Protein AF-A0A6C0HH82-F1 (afdb_monomer_lite)

Structure (mmCIF, N/CA/C/O backbone):
data_AF-A0A6C0HH82-F1
#
_entry.id   AF-A0A6C0HH82-F1
#
loop_
_atom_site.group_PDB
_atom_site.id
_atom_site.type_symbol
_atom_site.label_atom_id
_atom_site.label_alt_id
_atom_site.label_comp_id
_atom_site.label_asym_id
_atom_site.label_entity_id
_atom_site.label_seq_id
_atom_site.pdbx_PDB_ins_code
_atom_site.Cartn_x
_atom_site.Cartn_y
_atom_site.Cartn_z
_atom_site.occupancy
_atom_site.B_iso_or_equiv
_atom_site.auth_seq_id
_atom_site.auth_comp_id
_atom_site.auth_asym_id
_atom_site.auth_atom_id
_atom_site.pdbx_PDB_model_num
ATOM 1 N N . MET A 1 1 ? -16.512 2.436 20.771 1.00 62.28 1 MET A N 1
ATOM 2 C CA . MET A 1 1 ? -15.229 2.620 2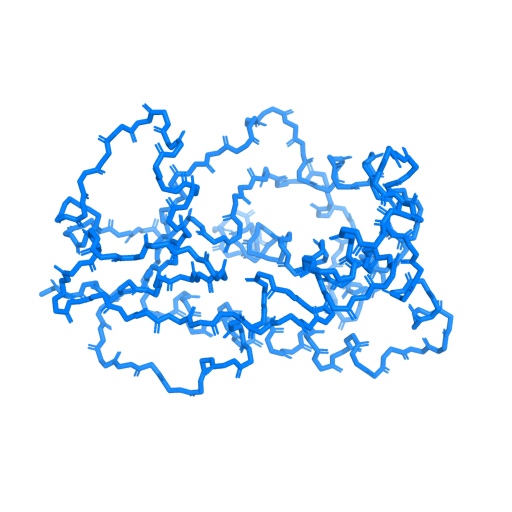0.080 1.00 62.28 1 MET A CA 1
ATOM 3 C C . MET A 1 1 ? -14.887 1.343 19.349 1.00 62.28 1 MET A C 1
ATOM 5 O O . MET A 1 1 ? -14.525 0.357 19.980 1.00 62.28 1 MET A O 1
ATOM 9 N N . GLN A 1 2 ? -15.167 1.308 18.049 1.00 85.31 2 GLN A N 1
ATOM 10 C CA . GLN A 1 2 ? -15.085 0.091 17.241 1.00 85.31 2 GLN A CA 1
ATOM 11 C C . GLN A 1 2 ? -14.051 0.317 16.140 1.00 85.31 2 GLN A C 1
ATOM 13 O O . GLN A 1 2 ? -14.249 1.163 15.266 1.00 85.31 2 GLN A O 1
ATOM 18 N N . THR A 1 3 ? -12.938 -0.412 16.215 1.00 92.94 3 THR A N 1
ATOM 19 C CA . THR A 1 3 ? -11.999 -0.565 15.100 1.00 92.94 3 THR A CA 1
ATOM 20 C C . THR A 1 3 ? -12.514 -1.677 14.207 1.00 92.94 3 THR A C 1
ATOM 22 O O . THR A 1 3 ? -12.775 -2.770 14.707 1.00 92.94 3 THR A O 1
ATOM 25 N N . VAL A 1 4 ? -12.636 -1.426 12.906 1.00 95.31 4 VAL A N 1
ATOM 26 C CA . VAL A 1 4 ? -12.871 -2.476 11.908 1.00 95.31 4 VAL A CA 1
ATOM 27 C C . VAL A 1 4 ? -11.537 -2.883 11.295 1.00 95.31 4 VAL A C 1
ATOM 29 O O . VAL A 1 4 ? -10.775 -2.039 10.831 1.00 95.31 4 VAL A O 1
ATOM 32 N N . LEU A 1 5 ? -11.241 -4.178 11.283 1.00 94.81 5 LEU A N 1
ATOM 33 C CA . LEU A 1 5 ? -10.026 -4.719 10.684 1.00 94.81 5 LEU A CA 1
ATOM 34 C C . LEU A 1 5 ? -10.350 -5.397 9.357 1.00 94.81 5 LEU A C 1
ATOM 36 O O . LEU A 1 5 ? -11.125 -6.349 9.317 1.00 94.81 5 LEU A O 1
ATOM 40 N N . PHE A 1 6 ? -9.712 -4.946 8.285 1.00 94.69 6 PHE A N 1
ATOM 41 C CA . PHE A 1 6 ? -9.689 -5.646 7.010 1.00 94.69 6 PHE A CA 1
ATOM 42 C C . PHE A 1 6 ? -8.588 -6.708 7.050 1.00 94.69 6 PHE A C 1
ATOM 44 O O . PHE A 1 6 ? -7.398 -6.390 7.115 1.00 94.69 6 PHE A O 1
ATOM 51 N N . LEU A 1 7 ? -8.997 -7.975 7.040 1.00 94.44 7 LEU A N 1
ATOM 52 C CA . LEU A 1 7 ? -8.098 -9.123 6.987 1.00 94.44 7 LEU A CA 1
ATOM 53 C C . LEU A 1 7 ? -7.878 -9.503 5.524 1.00 94.44 7 LEU A C 1
ATOM 55 O O . LEU A 1 7 ? -8.733 -10.150 4.917 1.00 94.44 7 LEU A O 1
ATOM 59 N N . LEU A 1 8 ? -6.751 -9.080 4.961 1.00 93.31 8 LEU A N 1
ATOM 60 C CA . LEU A 1 8 ? -6.381 -9.380 3.582 1.00 93.31 8 LEU A CA 1
ATOM 61 C C . LEU A 1 8 ? -5.801 -10.789 3.509 1.00 93.31 8 LEU A C 1
ATOM 63 O O . LEU A 1 8 ? -4.896 -11.101 4.275 1.00 93.31 8 LEU A O 1
ATOM 67 N N . TYR A 1 9 ? -6.288 -11.634 2.606 1.00 92.31 9 TYR A N 1
ATOM 68 C CA . TYR A 1 9 ? -5.776 -13.000 2.473 1.00 92.31 9 TYR A CA 1
ATOM 69 C C . TYR A 1 9 ? -5.809 -13.487 1.026 1.00 92.31 9 TYR A C 1
ATOM 71 O O . TYR A 1 9 ? -6.696 -13.116 0.253 1.00 92.31 9 TYR A O 1
ATOM 79 N N . ASN A 1 10 ? -4.861 -14.355 0.679 1.00 88.94 10 ASN A N 1
ATOM 80 C CA . ASN A 1 10 ? -4.846 -15.092 -0.582 1.00 88.94 10 ASN A CA 1
ATOM 81 C C . ASN A 1 10 ? -4.544 -16.567 -0.294 1.00 88.94 10 ASN A C 1
ATOM 83 O O . ASN A 1 10 ? -3.419 -16.906 0.057 1.00 88.94 10 ASN A O 1
ATOM 87 N N . ASP A 1 11 ? -5.570 -17.414 -0.403 1.00 85.75 11 ASP A N 1
ATOM 88 C CA . ASP A 1 11 ? -5.504 -18.863 -0.161 1.00 85.75 11 ASP A CA 1
ATOM 89 C C . ASP A 1 11 ? -4.837 -19.272 1.178 1.00 85.75 11 ASP A C 1
ATOM 91 O O . ASP A 1 11 ? -4.210 -20.321 1.303 1.00 85.75 11 ASP A O 1
ATOM 95 N N . GLU A 1 12 ? -5.018 -18.446 2.215 1.00 88.88 12 GLU A N 1
ATOM 96 C CA . GLU A 1 12 ? -4.615 -18.718 3.600 1.00 88.88 12 GLU A CA 1
ATOM 97 C C . GLU A 1 12 ? -5.807 -19.204 4.442 1.00 88.88 12 GLU A C 1
ATOM 99 O O . GLU A 1 12 ? -6.940 -18.749 4.259 1.00 88.88 12 GLU A O 1
ATOM 104 N N . ASP A 1 13 ? -5.556 -20.082 5.423 1.00 90.12 13 ASP A N 1
ATOM 105 C CA . ASP A 1 13 ? -6.560 -20.412 6.440 1.00 90.12 13 ASP A CA 1
ATOM 106 C C . ASP A 1 13 ? -6.748 -19.237 7.414 1.00 90.12 13 ASP A C 1
ATOM 108 O O . ASP A 1 13 ? -5.869 -18.896 8.213 1.00 90.12 13 ASP A O 1
ATOM 112 N N . ILE A 1 14 ? -7.936 -18.635 7.358 1.00 94.44 14 ILE A N 1
ATOM 113 C CA . ILE A 1 14 ? -8.342 -17.505 8.197 1.00 94.44 14 ILE A CA 1
ATOM 114 C C . ILE A 1 14 ? -9.257 -17.912 9.360 1.00 94.44 14 ILE A C 1
ATOM 116 O O . ILE A 1 14 ? -9.801 -17.047 10.047 1.00 94.44 14 ILE A O 1
ATOM 120 N N . SER A 1 15 ? -9.446 -19.212 9.609 1.00 91.75 15 SER A N 1
ATOM 121 C CA . SER A 1 15 ? -10.386 -19.735 10.611 1.00 91.75 15 SER A CA 1
ATOM 122 C C . SER A 1 15 ? -10.146 -19.210 12.033 1.00 91.75 15 SER A C 1
ATOM 124 O O . SER A 1 15 ? -11.097 -19.103 12.811 1.00 91.75 15 SER A O 1
ATOM 126 N N . GLN A 1 16 ? -8.906 -18.831 12.348 1.00 89.19 16 GLN A N 1
ATOM 127 C CA . GLN A 1 16 ? -8.494 -18.251 13.630 1.00 89.19 16 GLN A CA 1
ATOM 128 C C . GLN A 1 16 ? -8.865 -16.765 13.810 1.00 89.19 16 GLN A C 1
ATOM 130 O O . GLN A 1 16 ? -8.808 -16.259 14.926 1.00 89.19 16 GLN A O 1
ATOM 135 N N . PHE A 1 17 ? -9.272 -16.057 12.750 1.00 92.19 17 PHE A N 1
ATOM 136 C CA . PHE A 1 17 ? -9.580 -14.618 12.780 1.00 92.19 17 PHE A CA 1
ATOM 137 C C . PHE A 1 17 ? -11.085 -14.318 12.897 1.00 92.19 17 PHE A C 1
ATOM 139 O O . PHE A 1 17 ? -11.571 -13.288 12.427 1.00 92.19 17 PHE A O 1
ATOM 146 N N . LYS A 1 18 ? -11.857 -15.221 13.511 1.00 91.12 18 LYS A N 1
ATOM 147 C CA . LYS A 1 18 ? -13.307 -15.055 13.693 1.00 91.12 18 LYS A CA 1
ATOM 148 C C . LYS A 1 18 ? -13.602 -14.010 14.768 1.00 91.12 18 LYS A C 1
ATOM 150 O O . LYS A 1 18 ? -13.555 -14.312 15.955 1.00 91.12 18 LYS A O 1
ATOM 155 N N . HIS A 1 19 ? -13.950 -12.798 14.346 1.00 93.50 19 HIS A N 1
ATOM 156 C CA . HIS A 1 19 ? -14.362 -11.717 15.238 1.00 93.50 19 HIS A CA 1
ATOM 157 C C . HIS A 1 19 ? -15.360 -10.781 14.519 1.00 93.50 19 HIS A C 1
ATOM 159 O O . HIS A 1 19 ? -15.163 -10.511 13.335 1.00 93.50 19 HIS A O 1
ATOM 165 N N . PRO A 1 20 ? -16.408 -10.244 15.183 1.00 92.50 20 PRO A N 1
ATOM 166 C CA . PRO A 1 20 ? -17.433 -9.400 14.540 1.00 92.50 20 PRO A CA 1
ATOM 167 C C . PRO A 1 20 ? -16.891 -8.125 13.875 1.00 92.50 20 PRO A C 1
ATOM 169 O O . PRO A 1 20 ? -17.486 -7.604 12.940 1.00 92.50 20 PRO A O 1
ATOM 172 N N . ASN A 1 21 ? -15.749 -7.632 14.351 1.00 94.44 21 ASN A N 1
ATOM 173 C CA . ASN A 1 21 ? -15.074 -6.451 13.802 1.00 94.44 21 ASN A CA 1
ATOM 174 C C . ASN A 1 21 ? -14.015 -6.777 12.739 1.00 94.44 21 ASN A C 1
ATOM 176 O O . ASN A 1 21 ? -13.286 -5.880 12.318 1.00 94.44 21 ASN A O 1
ATOM 180 N N . VAL A 1 22 ? -13.879 -8.042 12.343 1.00 94.88 22 VAL A N 1
ATOM 181 C CA . VAL A 1 22 ? -12.950 -8.461 11.293 1.00 94.88 22 VAL A CA 1
ATOM 182 C C . VAL A 1 22 ? -13.735 -8.713 10.019 1.00 94.88 22 VAL A C 1
ATOM 184 O O . VAL A 1 22 ? -14.666 -9.516 9.993 1.00 94.88 22 VAL A O 1
ATOM 187 N N . ILE A 1 23 ? -13.328 -8.037 8.952 1.00 94.19 23 ILE A N 1
ATOM 188 C CA . ILE A 1 23 ? -13.889 -8.191 7.617 1.00 94.19 23 ILE A CA 1
ATOM 189 C C . ILE A 1 23 ? -12.846 -8.894 6.752 1.00 94.19 23 ILE A C 1
ATOM 191 O O . ILE A 1 23 ? -11.811 -8.298 6.441 1.00 94.19 23 ILE A O 1
ATOM 195 N N . PRO A 1 24 ? -13.083 -10.157 6.364 1.00 94.12 24 PRO A N 1
ATOM 196 C CA . PRO A 1 24 ? -12.191 -10.856 5.457 1.00 94.12 24 PRO A CA 1
ATOM 197 C C . PRO A 1 24 ? -12.298 -10.264 4.048 1.00 94.12 24 PRO A C 1
ATOM 199 O O . PRO A 1 24 ? -13.392 -10.126 3.501 1.00 94.12 24 PRO A O 1
ATOM 202 N N . VAL A 1 25 ? -11.153 -9.958 3.443 1.00 92.38 25 VAL A N 1
ATOM 203 C CA . VAL A 1 25 ? -11.039 -9.465 2.066 1.00 92.38 25 VAL A CA 1
ATOM 204 C C . VAL A 1 25 ? -10.157 -10.437 1.291 1.00 92.38 25 VAL A C 1
ATOM 206 O O . VAL A 1 25 ? -8.938 -10.458 1.469 1.00 92.38 25 VAL A O 1
ATOM 209 N N . LYS A 1 26 ? -10.778 -11.269 0.445 1.00 91.00 26 LYS A N 1
ATOM 210 C CA . LYS A 1 26 ? -10.031 -12.186 -0.422 1.00 91.00 26 LYS A CA 1
ATOM 211 C C . LYS A 1 26 ? -9.365 -11.376 -1.525 1.00 91.00 26 LYS A C 1
ATOM 213 O O . LYS A 1 26 ? -10.060 -10.716 -2.290 1.00 91.00 26 LYS A O 1
ATOM 218 N N . LEU A 1 27 ? -8.044 -11.424 -1.605 1.00 88.81 27 LEU A N 1
ATOM 219 C CA . LEU A 1 27 ? -7.289 -10.729 -2.636 1.00 88.81 27 LEU A CA 1
ATOM 220 C C . LEU A 1 27 ? -7.296 -11.541 -3.928 1.00 88.81 27 LEU A C 1
ATOM 222 O O . LEU A 1 27 ? -7.055 -12.748 -3.920 1.00 88.81 27 LEU A O 1
ATOM 226 N N . ASN A 1 28 ? -7.548 -10.862 -5.043 1.00 82.44 28 ASN A N 1
ATOM 227 C CA . ASN A 1 28 ? -7.396 -11.454 -6.363 1.00 82.44 28 ASN A CA 1
ATOM 228 C C . ASN A 1 28 ? -5.934 -11.375 -6.809 1.00 82.44 28 ASN A C 1
ATOM 230 O O . ASN A 1 28 ? -5.211 -10.431 -6.486 1.00 82.44 28 ASN A O 1
ATOM 234 N N . GLN A 1 29 ? -5.515 -12.344 -7.618 1.00 81.12 29 GLN A N 1
ATOM 235 C CA . GLN A 1 29 ? -4.223 -12.295 -8.291 1.00 81.12 29 GLN A CA 1
ATOM 236 C C . GLN A 1 29 ? -4.297 -11.316 -9.467 1.00 81.12 29 GLN A C 1
ATOM 238 O O . GLN A 1 29 ? -4.737 -11.659 -10.562 1.00 81.12 29 GLN A O 1
ATOM 243 N N . THR A 1 30 ? -3.928 -10.065 -9.206 1.00 84.38 30 THR A N 1
ATOM 244 C CA . THR A 1 30 ? -3.888 -8.973 -10.187 1.00 84.38 30 THR A CA 1
ATOM 245 C C . THR A 1 30 ? -2.499 -8.348 -10.219 1.00 84.38 30 THR A C 1
ATOM 247 O O . THR A 1 30 ? -1.659 -8.618 -9.357 1.00 84.38 30 THR A O 1
ATOM 250 N N . LYS A 1 31 ? -2.262 -7.432 -11.169 1.00 82.56 31 LYS A N 1
ATOM 251 C CA . LYS A 1 31 ? -1.009 -6.668 -11.222 1.00 82.56 31 LYS A CA 1
ATOM 252 C C . LYS A 1 31 ? -0.753 -5.829 -9.964 1.00 82.56 31 LYS A C 1
ATOM 254 O O . LYS A 1 31 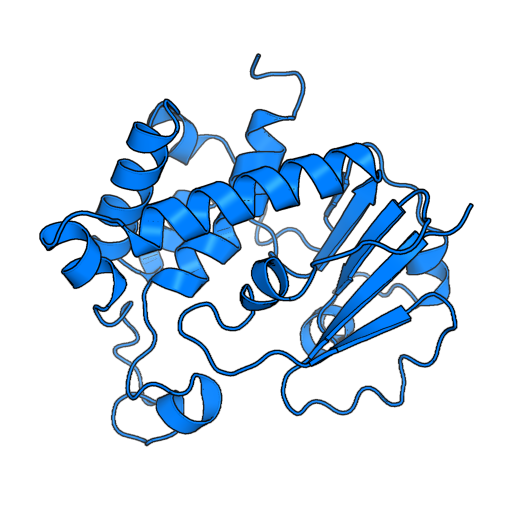? 0.373 -5.406 -9.774 1.00 82.56 31 LYS A O 1
ATOM 259 N N . TYR A 1 32 ? -1.749 -5.599 -9.103 1.00 83.25 32 TYR A N 1
ATOM 260 C CA . TYR A 1 32 ? -1.585 -4.891 -7.826 1.00 83.25 32 TYR A CA 1
ATOM 261 C C . TYR A 1 32 ? -1.511 -5.824 -6.606 1.00 83.25 32 TYR A C 1
ATOM 263 O O . TYR A 1 32 ? -1.160 -5.356 -5.526 1.00 83.25 32 TYR A O 1
ATOM 271 N N . PHE A 1 33 ? -1.804 -7.120 -6.764 1.00 83.00 33 PHE A N 1
ATOM 272 C CA . PHE A 1 33 ? -1.726 -8.171 -5.739 1.00 83.00 33 PHE A CA 1
ATOM 273 C C . PHE A 1 33 ? -2.191 -7.736 -4.333 1.00 83.00 33 PHE A C 1
ATOM 275 O O . PHE A 1 33 ? -3.346 -7.364 -4.165 1.00 83.00 33 PHE A O 1
ATOM 282 N N . GLU A 1 34 ? -1.320 -7.741 -3.316 1.00 74.81 34 GLU A N 1
ATOM 283 C CA . GLU A 1 34 ? -1.631 -7.351 -1.928 1.00 74.81 34 GLU A CA 1
ATOM 284 C C . GLU A 1 34 ? -2.183 -5.929 -1.777 1.00 74.81 34 GLU A C 1
ATOM 286 O O . GLU A 1 34 ? -2.756 -5.607 -0.742 1.00 74.81 34 GLU A O 1
ATOM 291 N N . SER A 1 35 ? -2.060 -5.097 -2.810 1.00 82.44 35 SER A N 1
ATOM 292 C CA . SER A 1 35 ? -2.630 -3.753 -2.893 1.00 82.44 35 SER A CA 1
ATOM 293 C C . SER A 1 35 ? -3.958 -3.692 -3.664 1.00 82.44 35 SER A C 1
ATOM 295 O O . SER A 1 35 ? -4.581 -2.637 -3.739 1.00 82.44 35 SER A O 1
ATOM 297 N N . GLU A 1 36 ? -4.450 -4.802 -4.216 1.00 84.94 36 GLU A N 1
ATOM 298 C CA . GLU A 1 36 ? -5.740 -4.861 -4.922 1.00 84.94 36 GLU A CA 1
ATOM 299 C C . GLU A 1 36 ? -6.906 -4.452 -4.012 1.00 84.94 36 GLU A C 1
ATOM 301 O O . GLU A 1 36 ? -7.903 -3.901 -4.480 1.00 84.94 36 GLU A O 1
ATOM 306 N N . PHE A 1 37 ? -6.762 -4.617 -2.694 1.00 85.81 37 PHE A N 1
ATOM 307 C CA . PHE A 1 37 ? -7.779 -4.196 -1.733 1.00 85.81 37 PHE A CA 1
ATOM 308 C C . PHE A 1 37 ? -8.177 -2.718 -1.889 1.00 85.81 37 PHE A C 1
ATOM 310 O O . PHE A 1 37 ? -9.330 -2.372 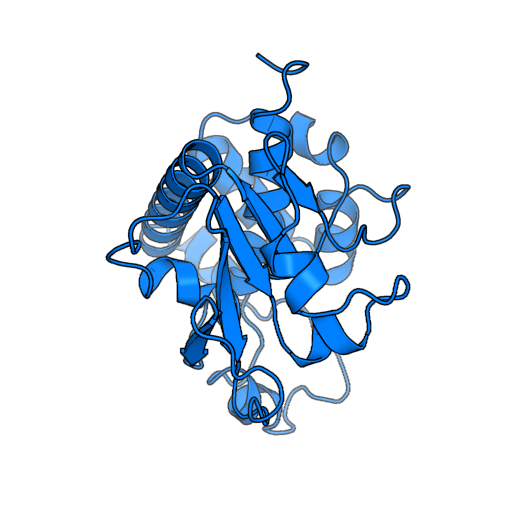-1.643 1.00 85.81 37 PHE A O 1
ATOM 317 N N . PHE A 1 38 ? -7.272 -1.845 -2.351 1.00 85.12 38 PHE A N 1
ATOM 318 C CA . PHE A 1 38 ? -7.573 -0.430 -2.597 1.00 85.12 38 PHE A CA 1
ATOM 319 C C . PHE A 1 38 ? -8.701 -0.224 -3.613 1.00 85.12 38 PHE A C 1
ATOM 321 O O . PHE A 1 38 ? -9.422 0.775 -3.543 1.00 85.12 38 PHE A O 1
ATOM 328 N N . ARG A 1 39 ? -8.855 -1.162 -4.552 1.00 81.81 39 ARG A N 1
ATOM 329 C CA . ARG A 1 39 ? -9.932 -1.184 -5.550 1.00 81.81 39 ARG A CA 1
ATOM 330 C C . ARG A 1 39 ? -11.190 -1.835 -4.998 1.00 81.81 39 ARG A C 1
ATOM 332 O O . ARG A 1 39 ? -12.283 -1.373 -5.287 1.00 81.81 39 ARG A O 1
ATOM 339 N N . MET A 1 40 ? -11.020 -2.869 -4.178 1.00 81.38 40 MET A N 1
ATOM 340 C CA . MET A 1 40 ? -12.122 -3.667 -3.634 1.00 81.38 40 MET A CA 1
ATOM 341 C C . MET A 1 40 ? -12.888 -2.961 -2.509 1.00 81.38 40 MET A C 1
ATOM 343 O O . MET A 1 40 ? -14.056 -3.262 -2.273 1.00 81.38 40 MET A O 1
ATOM 347 N N . ILE A 1 41 ? -12.253 -2.026 -1.797 1.00 81.62 41 ILE A N 1
ATOM 348 C CA . ILE A 1 41 ? -12.921 -1.245 -0.753 1.00 81.62 41 ILE A CA 1
ATOM 349 C C . ILE A 1 41 ? -13.700 -0.092 -1.402 1.00 81.62 41 ILE A C 1
ATOM 351 O O . ILE A 1 41 ? -13.207 1.030 -1.586 1.00 81.62 41 ILE A O 1
ATOM 355 N N . GLU A 1 42 ? -14.947 -0.384 -1.761 1.00 76.00 42 GLU A N 1
ATOM 356 C CA . GLU A 1 42 ? -15.895 0.591 -2.309 1.00 76.00 42 GLU A CA 1
ATOM 357 C C . GLU A 1 42 ? -16.626 1.367 -1.208 1.00 76.00 42 GLU A C 1
ATOM 359 O O . GLU A 1 42 ? -16.761 2.587 -1.298 1.00 76.00 42 GLU A O 1
ATOM 364 N N . SER A 1 43 ? -17.027 0.681 -0.133 1.00 82.75 43 SER A N 1
ATOM 365 C CA . SER A 1 43 ? -17.739 1.271 1.003 1.00 82.75 43 SER A CA 1
ATOM 366 C C . SER A 1 43 ? -17.147 0.814 2.332 1.00 82.75 43 SER A C 1
ATOM 368 O O . SER A 1 43 ? -17.010 -0.385 2.579 1.00 82.75 43 SER A O 1
ATOM 370 N N . LEU A 1 44 ? -16.842 1.769 3.210 1.00 86.75 44 LEU A N 1
ATOM 371 C CA . LEU A 1 44 ? -16.381 1.486 4.566 1.00 86.75 44 LEU A CA 1
ATOM 372 C C . LEU A 1 44 ? -17.583 1.347 5.515 1.00 86.75 44 LEU A C 1
ATOM 374 O O . LEU A 1 44 ? -18.422 2.254 5.552 1.00 86.75 44 LEU A O 1
ATOM 378 N N . PRO A 1 45 ? -17.677 0.264 6.306 1.00 90.25 45 PRO A N 1
ATOM 379 C CA . PRO A 1 45 ? -18.681 0.173 7.363 1.00 90.25 45 PRO A CA 1
ATOM 380 C C . PRO A 1 45 ? -18.417 1.248 8.425 1.00 90.25 45 PRO A C 1
ATOM 382 O O . PRO A 1 45 ? -17.263 1.604 8.634 1.00 90.25 45 PRO A O 1
ATOM 385 N N . PRO A 1 46 ? -19.431 1.758 9.142 1.00 88.69 46 PRO A N 1
ATOM 386 C CA . PRO A 1 46 ? -19.210 2.760 10.177 1.00 88.69 46 PRO A CA 1
ATOM 387 C C . PRO A 1 46 ? -18.265 2.254 11.279 1.00 88.69 46 PRO A C 1
ATOM 389 O O . PRO A 1 46 ? -18.611 1.357 12.040 1.00 88.69 46 PRO A O 1
ATOM 392 N N . ALA A 1 47 ? -17.082 2.858 11.374 1.00 93.12 47 ALA A N 1
ATOM 393 C CA . ALA A 1 47 ? -16.103 2.609 12.428 1.00 93.12 47 ALA A CA 1
ATOM 394 C C . ALA A 1 47 ? -15.363 3.905 12.784 1.00 93.12 47 ALA A C 1
ATOM 396 O O . ALA A 1 47 ? -15.323 4.846 11.985 1.00 93.12 47 ALA A O 1
ATOM 397 N N . GLU A 1 48 ? -14.776 3.957 13.977 1.00 93.88 48 GLU A N 1
ATOM 398 C CA . GLU A 1 48 ? -13.912 5.075 14.390 1.00 93.88 48 GLU A CA 1
ATOM 399 C C . GLU A 1 48 ? -12.503 4.923 13.812 1.00 93.88 48 GLU A C 1
ATOM 401 O O . GLU A 1 48 ? -11.880 5.899 13.392 1.00 93.88 48 GLU A O 1
ATOM 406 N N . ASN A 1 49 ? -12.034 3.677 13.749 1.00 96.19 49 ASN A N 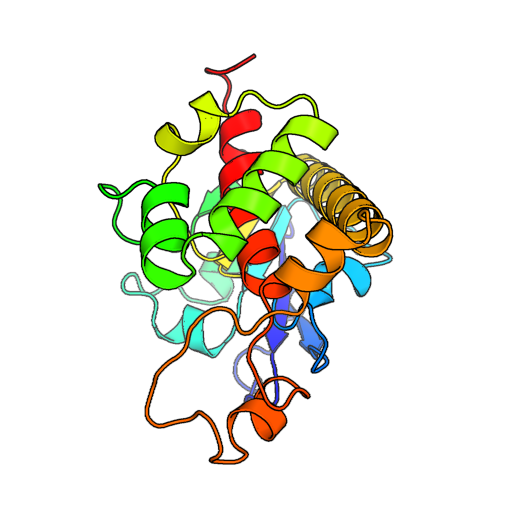1
ATOM 407 C CA . ASN A 1 49 ? -10.718 3.315 13.252 1.00 96.19 49 ASN A CA 1
ATOM 408 C C . ASN A 1 49 ? -10.841 2.172 12.247 1.00 96.19 49 ASN A C 1
ATOM 410 O O . ASN A 1 49 ? -11.732 1.324 12.356 1.00 96.19 49 ASN A O 1
ATOM 414 N N . TYR A 1 50 ? -9.895 2.114 11.319 1.00 95.56 50 TYR A N 1
ATOM 415 C CA . TYR A 1 50 ? -9.745 0.991 10.405 1.00 95.56 50 TYR A CA 1
ATOM 416 C C . TYR A 1 50 ? -8.320 0.474 10.452 1.00 95.56 50 TYR A C 1
ATOM 418 O O . TYR A 1 50 ? -7.372 1.256 10.530 1.00 95.56 50 TYR A O 1
ATOM 426 N N . GLY A 1 51 ? -8.166 -0.840 10.378 1.00 93.75 51 GLY A N 1
ATOM 427 C CA . GLY A 1 51 ? -6.863 -1.473 10.255 1.00 93.75 51 GLY A CA 1
ATOM 428 C C . GLY A 1 51 ? -6.800 -2.446 9.100 1.00 93.75 51 GLY A C 1
ATOM 429 O O . GLY A 1 51 ? -7.822 -2.912 8.601 1.00 93.75 51 GLY A O 1
ATOM 430 N N . ILE A 1 52 ? -5.576 -2.741 8.690 1.00 93.81 52 ILE A N 1
ATOM 431 C CA . ILE A 1 52 ? -5.261 -3.707 7.649 1.00 93.81 52 ILE A CA 1
ATOM 432 C C . ILE A 1 52 ? -4.248 -4.672 8.226 1.00 93.81 52 ILE A C 1
ATOM 434 O O . ILE A 1 52 ? -3.203 -4.245 8.722 1.00 93.81 52 ILE A O 1
ATOM 438 N N . ILE A 1 53 ? -4.570 -5.959 8.154 1.00 92.81 53 ILE A N 1
ATOM 439 C CA . ILE A 1 53 ? -3.666 -7.040 8.530 1.00 92.81 53 ILE A CA 1
ATOM 440 C C . ILE A 1 53 ? -3.691 -8.142 7.474 1.00 92.81 53 ILE A C 1
ATOM 442 O O . ILE A 1 53 ? -4.725 -8.409 6.867 1.00 92.81 53 ILE A O 1
ATOM 446 N N . THR A 1 54 ? -2.557 -8.810 7.282 1.00 91.88 54 THR A N 1
ATOM 447 C CA . THR A 1 54 ? -2.461 -10.074 6.531 1.00 91.88 54 THR A CA 1
ATOM 448 C C . THR A 1 54 ? -2.144 -11.210 7.507 1.00 91.88 54 THR A C 1
ATOM 450 O O . THR A 1 54 ? -1.227 -11.030 8.317 1.00 91.88 54 THR A O 1
ATOM 453 N N . PRO A 1 55 ? -2.850 -12.362 7.470 1.00 90.44 55 PRO A N 1
ATOM 454 C CA . PRO A 1 55 ? -2.695 -13.453 8.433 1.00 90.44 55 PRO A CA 1
ATOM 455 C C . PRO A 1 55 ? -1.240 -13.868 8.664 1.00 90.44 55 PRO A C 1
ATOM 457 O O . PRO A 1 55 ? -0.751 -13.860 9.798 1.00 90.44 55 PRO A O 1
ATOM 460 N N . SER A 1 56 ? -0.517 -14.188 7.590 1.00 88.38 56 SER A N 1
ATOM 461 C CA . SER A 1 56 ? 0.877 -14.625 7.671 1.00 88.38 56 SER A CA 1
ATOM 462 C C . SER A 1 56 ? 1.827 -13.569 8.240 1.00 88.38 56 SER A C 1
ATOM 464 O O . SER A 1 56 ? 2.769 -13.936 8.944 1.00 88.38 56 SER A O 1
ATOM 466 N N . LEU A 1 57 ? 1.602 -12.277 7.979 1.00 86.38 57 LEU A N 1
ATOM 467 C CA . LEU A 1 57 ? 2.421 -11.193 8.535 1.00 86.38 57 LEU A CA 1
ATOM 468 C C . LEU A 1 57 ? 2.098 -10.936 10.004 1.00 86.38 57 LEU A C 1
ATOM 470 O O . LEU A 1 57 ? 3.016 -10.826 10.817 1.00 86.38 57 LEU A O 1
ATOM 474 N N . PHE A 1 58 ? 0.814 -10.920 10.359 1.00 88.12 58 PHE A N 1
ATOM 475 C CA . PHE A 1 58 ? 0.365 -10.769 11.740 1.00 88.12 58 PHE A CA 1
ATOM 476 C C . PHE A 1 58 ? 0.960 -11.863 12.640 1.00 88.12 58 PHE A C 1
ATOM 478 O O . PHE A 1 58 ? 1.537 -11.580 13.690 1.00 88.12 58 PHE A O 1
ATOM 485 N N . ASN A 1 59 ? 0.959 -13.113 12.171 1.00 85.12 59 ASN A N 1
ATOM 486 C CA . ASN A 1 59 ? 1.536 -14.240 12.907 1.00 85.12 59 ASN A CA 1
ATOM 487 C C . ASN A 1 59 ? 3.067 -14.154 13.070 1.00 85.12 59 ASN A C 1
ATOM 489 O O . ASN A 1 59 ? 3.619 -14.713 14.026 1.00 85.12 59 ASN A O 1
ATOM 493 N N . LYS A 1 60 ? 3.757 -13.433 12.177 1.00 83.19 60 LYS A N 1
ATOM 494 C CA . LYS A 1 60 ? 5.214 -13.213 12.204 1.00 83.19 60 LYS A CA 1
ATOM 495 C C . LYS A 1 60 ? 5.642 -12.002 13.033 1.00 83.19 60 LYS A C 1
ATOM 497 O O . LYS A 1 60 ? 6.843 -11.809 13.210 1.00 83.19 60 LYS A O 1
ATOM 502 N N . MET A 1 61 ? 4.708 -11.204 13.553 1.00 81.06 61 MET A N 1
ATOM 503 C CA . MET A 1 61 ? 5.051 -10.046 14.378 1.00 81.06 61 MET A CA 1
ATOM 504 C C . MET A 1 61 ? 5.885 -10.461 15.597 1.00 81.06 61 MET A C 1
ATOM 506 O O . MET A 1 61 ? 5.526 -11.388 16.332 1.00 81.06 61 MET A O 1
ATOM 510 N N . THR A 1 62 ? 6.998 -9.750 15.803 1.00 70.56 62 THR A N 1
ATOM 511 C CA . THR A 1 62 ? 7.909 -9.950 16.940 1.00 70.56 62 THR A CA 1
ATOM 512 C C . THR A 1 62 ? 7.218 -9.614 18.258 1.00 70.56 62 THR A C 1
ATOM 514 O O . THR A 1 62 ? 7.352 -10.341 19.239 1.00 70.56 62 THR A O 1
ATOM 517 N N . VAL A 1 63 ? 6.439 -8.528 18.269 1.00 74.75 63 VAL A N 1
ATOM 518 C CA . VAL A 1 63 ? 5.568 -8.175 19.390 1.00 74.75 63 VAL A CA 1
ATOM 519 C C . VAL A 1 63 ? 4.260 -8.934 19.217 1.00 74.75 63 VAL A C 1
ATOM 521 O O . VAL A 1 63 ? 3.499 -8.672 18.286 1.00 74.75 63 VAL A O 1
ATOM 524 N N . LYS A 1 64 ? 4.011 -9.902 20.102 1.00 79.75 64 LYS A N 1
ATOM 525 C CA . LYS A 1 64 ? 2.770 -10.676 20.090 1.00 79.75 64 LYS A CA 1
ATOM 526 C C . LYS A 1 64 ? 1.630 -9.816 20.619 1.00 79.75 64 LYS A C 1
ATOM 528 O O . LYS A 1 64 ? 1.627 -9.435 21.785 1.00 79.75 64 LYS A O 1
ATOM 533 N N . MET A 1 65 ? 0.675 -9.538 19.742 1.00 84.12 65 MET A N 1
ATOM 534 C CA . MET A 1 65 ? -0.575 -8.859 20.053 1.00 84.12 65 MET A CA 1
ATOM 535 C C . MET A 1 65 ? -1.722 -9.813 19.724 1.00 84.12 65 MET A C 1
ATOM 537 O O . MET A 1 65 ? -1.691 -10.466 18.681 1.00 84.12 65 MET A O 1
ATOM 541 N N . SER A 1 66 ? -2.709 -9.936 20.607 1.00 88.25 66 SER A N 1
ATOM 542 C CA . SER A 1 66 ? -3.931 -10.679 20.300 1.00 88.25 66 SER A CA 1
ATOM 543 C C . SER A 1 66 ? -4.824 -9.881 19.347 1.00 88.25 66 SER A C 1
ATOM 545 O O . SER A 1 66 ? -4.699 -8.661 19.219 1.00 88.25 66 SER A O 1
ATOM 547 N N . LEU A 1 67 ? -5.760 -10.566 18.691 1.00 88.12 67 LEU A N 1
ATOM 548 C CA . LEU A 1 67 ? -6.752 -9.914 17.838 1.00 88.12 67 LEU A CA 1
ATOM 549 C C . LEU A 1 67 ? -7.604 -8.903 18.630 1.00 88.12 67 LEU A C 1
ATOM 551 O O . LEU A 1 67 ? -7.833 -7.794 18.161 1.00 88.12 67 LEU A O 1
ATOM 555 N N . ASP A 1 68 ? -7.989 -9.238 19.863 1.00 89.19 68 ASP A N 1
ATOM 556 C CA . ASP A 1 68 ? -8.768 -8.343 20.729 1.00 89.19 68 ASP A CA 1
ATOM 557 C C . ASP A 1 68 ? -7.978 -7.095 21.142 1.00 89.19 68 ASP A C 1
ATOM 559 O O . ASP A 1 68 ? -8.516 -5.985 21.164 1.00 89.19 68 ASP A O 1
ATOM 563 N N . GLN A 1 69 ? -6.681 -7.250 21.428 1.00 89.44 69 GLN A N 1
ATOM 564 C CA . GLN A 1 69 ? -5.787 -6.118 21.693 1.00 89.44 69 GLN A CA 1
ATOM 565 C C . GLN A 1 69 ? -5.692 -5.204 20.470 1.00 89.44 69 GLN A C 1
ATOM 567 O O . GLN A 1 69 ? -5.777 -3.984 20.594 1.00 89.44 69 GLN A O 1
ATOM 572 N N . LEU A 1 70 ? -5.583 -5.788 19.278 1.00 88.19 70 LEU A N 1
ATOM 573 C CA . LEU A 1 70 ? -5.515 -5.035 18.035 1.00 88.19 70 LEU A CA 1
ATOM 574 C C . LEU A 1 70 ? -6.803 -4.230 17.782 1.00 88.19 70 LEU A C 1
ATOM 576 O O . LEU A 1 70 ? -6.752 -3.061 17.412 1.00 88.19 70 LEU A O 1
ATOM 580 N N . ILE A 1 71 ? -7.968 -4.822 18.037 1.00 89.81 71 ILE A N 1
ATOM 581 C CA . ILE A 1 71 ? -9.279 -4.191 17.811 1.00 89.81 71 ILE A CA 1
ATOM 582 C C . ILE A 1 71 ? -9.555 -3.058 18.802 1.00 89.81 71 ILE A C 1
ATOM 584 O O . ILE A 1 71 ? -10.234 -2.085 18.470 1.00 89.81 71 ILE A O 1
ATOM 588 N N . THR A 1 72 ? -9.019 -3.163 20.013 1.00 89.69 72 THR A N 1
ATOM 589 C CA . THR A 1 72 ? -9.169 -2.146 21.063 1.00 89.69 72 THR A CA 1
ATOM 590 C C . THR A 1 72 ? -8.083 -1.066 21.014 1.00 89.69 72 THR A C 1
ATOM 592 O O . THR A 1 72 ? -8.129 -0.107 21.783 1.00 89.69 72 THR A O 1
ATOM 595 N N . THR A 1 73 ? -7.121 -1.184 20.094 1.00 87.81 73 THR A N 1
ATOM 596 C CA . THR A 1 73 ? -6.015 -0.237 19.938 1.00 87.81 73 THR A CA 1
ATOM 597 C C . THR A 1 73 ? -6.496 1.101 19.362 1.00 87.81 73 THR A C 1
ATOM 599 O O . THR A 1 73 ? -7.231 1.143 18.376 1.00 87.81 73 THR A O 1
ATOM 602 N N . MET A 1 74 ? -6.037 2.206 19.962 1.00 87.81 74 MET A N 1
ATOM 603 C CA . MET A 1 74 ? -6.417 3.575 19.596 1.00 87.81 74 MET A CA 1
ATOM 604 C C . MET A 1 74 ? -5.281 4.288 18.845 1.00 87.81 74 MET A C 1
ATOM 606 O O . MET A 1 74 ? -4.296 4.685 19.471 1.00 87.81 74 MET A O 1
ATOM 610 N N . PRO A 1 75 ? -5.385 4.473 17.518 1.00 91.81 75 PRO A N 1
ATOM 611 C CA . PRO A 1 75 ? -4.345 5.118 16.726 1.00 91.81 75 PRO A CA 1
ATOM 612 C C . PRO A 1 75 ? -4.337 6.645 16.868 1.00 91.81 75 PRO A C 1
ATOM 614 O O . PRO A 1 75 ? -5.375 7.277 17.078 1.00 91.81 75 PRO A O 1
ATOM 617 N N . ASN A 1 76 ? -3.164 7.265 16.685 1.00 88.81 76 ASN A N 1
ATOM 618 C CA . ASN A 1 76 ? -3.034 8.722 16.612 1.00 88.81 76 ASN A CA 1
ATOM 619 C C . ASN A 1 76 ? -1.946 9.197 15.621 1.00 88.81 76 ASN A C 1
ATOM 621 O O . ASN A 1 76 ? -0.771 9.197 15.976 1.00 88.81 76 ASN A O 1
ATOM 625 N N . PRO A 1 77 ? -2.309 9.644 14.403 1.00 92.31 77 PRO A N 1
ATOM 626 C CA . PRO A 1 77 ? -3.514 9.247 13.674 1.00 92.31 77 PRO A CA 1
ATOM 627 C C . PRO A 1 77 ? -3.416 7.807 13.140 1.00 92.31 77 PRO A C 1
ATOM 629 O O . PRO A 1 77 ? -4.435 7.246 12.750 1.00 92.31 77 PRO A O 1
ATOM 632 N N . ILE A 1 78 ? -2.219 7.210 13.151 1.00 93.31 78 ILE A N 1
ATOM 633 C CA . ILE A 1 78 ? -1.903 5.866 12.655 1.00 93.31 78 ILE A CA 1
ATOM 634 C C . ILE A 1 78 ? -0.955 5.146 13.623 1.00 93.31 78 ILE A C 1
ATOM 636 O O . ILE A 1 78 ? -0.084 5.762 14.230 1.00 93.31 78 ILE A O 1
ATOM 640 N N . ILE A 1 79 ? -1.114 3.833 13.746 1.00 90.75 79 ILE A N 1
ATOM 641 C CA . ILE A 1 79 ? -0.186 2.905 14.388 1.00 90.75 79 ILE A CA 1
ATOM 642 C C . ILE A 1 79 ? 0.361 1.971 13.314 1.00 90.75 79 ILE A C 1
ATOM 644 O O . ILE A 1 79 ? -0.393 1.274 12.632 1.00 90.75 79 ILE A O 1
ATOM 648 N N . LYS A 1 80 ? 1.688 1.949 13.192 1.00 89.50 80 LYS A N 1
ATOM 649 C CA . LYS A 1 80 ? 2.439 1.000 12.368 1.00 89.50 80 LYS A CA 1
ATOM 650 C C . LYS A 1 80 ? 2.706 -0.220 13.236 1.00 89.50 80 LYS A C 1
ATOM 652 O O . LYS A 1 80 ? 3.315 -0.097 14.295 1.00 89.50 80 LYS A O 1
ATOM 657 N N . LEU A 1 81 ? 2.214 -1.385 12.834 1.00 83.00 81 LEU A N 1
ATOM 658 C CA . LEU A 1 81 ? 2.310 -2.585 13.672 1.00 83.00 81 LEU A CA 1
ATOM 659 C C . LEU A 1 81 ? 3.670 -3.280 13.534 1.00 83.00 81 LEU A C 1
ATOM 661 O O . LEU A 1 81 ? 4.031 -4.104 14.369 1.00 83.00 81 LEU A O 1
ATOM 665 N N . TYR A 1 82 ? 4.434 -2.947 12.494 1.00 75.62 82 TYR A N 1
ATOM 666 C CA . TYR A 1 82 ? 5.779 -3.461 12.292 1.00 75.62 82 TYR A CA 1
ATOM 667 C C . TYR A 1 82 ? 6.621 -2.471 11.491 1.00 75.62 82 TYR A C 1
ATOM 669 O O . TYR A 1 82 ? 6.319 -2.197 10.329 1.00 75.62 82 TYR A O 1
ATOM 677 N N . ASP A 1 83 ? 7.714 -1.999 12.085 1.00 64.12 83 ASP A N 1
ATOM 678 C CA . ASP A 1 83 ? 8.699 -1.182 11.384 1.00 64.12 83 ASP A CA 1
ATOM 679 C C . ASP A 1 83 ? 9.748 -2.083 10.725 1.00 64.12 83 ASP A C 1
ATOM 681 O O . ASP A 1 83 ? 10.472 -2.838 11.386 1.00 64.12 83 ASP A O 1
ATOM 685 N N . VAL A 1 84 ? 9.849 -2.008 9.398 1.00 60.25 84 VAL A N 1
ATOM 686 C CA . VAL A 1 84 ? 10.904 -2.702 8.660 1.00 60.25 84 VAL A CA 1
ATOM 687 C C . VAL A 1 84 ? 12.167 -1.864 8.799 1.00 60.25 84 VAL A C 1
ATOM 689 O O . VAL A 1 84 ? 12.334 -0.860 8.122 1.00 60.25 84 VAL A O 1
ATOM 692 N N . HIS A 1 85 ? 13.045 -2.287 9.709 1.00 59.06 85 HIS A N 1
ATOM 693 C CA . HIS A 1 85 ? 14.396 -1.762 9.905 1.00 59.06 85 HIS A CA 1
ATOM 694 C C . HIS A 1 85 ? 14.472 -0.213 9.924 1.00 59.06 85 HIS A C 1
ATOM 696 O O . HIS A 1 85 ? 14.817 0.402 8.913 1.00 59.06 85 HIS A O 1
ATOM 702 N N . PRO A 1 86 ? 14.267 0.443 11.085 1.00 60.12 86 PRO A N 1
ATOM 703 C CA . PRO A 1 86 ? 14.041 1.896 11.196 1.00 60.12 86 PRO A CA 1
ATOM 704 C C . PRO A 1 86 ? 15.183 2.788 10.675 1.00 60.12 86 PRO A C 1
ATOM 706 O O . PRO A 1 86 ? 15.032 4.001 10.588 1.00 60.12 86 PRO A O 1
ATOM 709 N N . ARG A 1 87 ? 16.339 2.201 10.344 1.00 58.97 87 ARG A N 1
ATOM 710 C CA . ARG A 1 87 ? 17.544 2.897 9.878 1.00 58.97 87 ARG A CA 1
ATOM 711 C C . ARG A 1 87 ? 17.729 2.918 8.356 1.00 58.97 87 ARG A C 1
ATOM 713 O O . ARG A 1 87 ? 18.689 3.526 7.899 1.00 58.97 87 ARG A O 1
ATOM 720 N N . VAL A 1 88 ? 16.872 2.255 7.573 1.00 66.88 88 VAL A N 1
ATOM 721 C CA . VAL A 1 88 ? 16.982 2.251 6.101 1.00 66.88 88 VAL A CA 1
ATOM 722 C C . VAL A 1 88 ? 15.767 2.949 5.495 1.00 66.88 88 VAL A C 1
ATOM 724 O O . VAL A 1 88 ? 14.626 2.591 5.782 1.00 66.88 88 VAL A O 1
ATOM 727 N N . GLY A 1 89 ? 16.021 3.960 4.658 1.00 81.88 89 GLY A N 1
ATOM 728 C CA . GLY A 1 89 ? 14.975 4.700 3.955 1.00 81.88 89 GLY A CA 1
ATOM 729 C C . GLY A 1 89 ? 14.156 3.784 3.046 1.00 81.88 89 GLY A C 1
ATOM 730 O O . GLY A 1 89 ? 14.706 2.948 2.325 1.00 81.88 89 GLY A O 1
ATOM 731 N N . CYS A 1 90 ? 12.838 3.955 3.069 1.00 85.69 90 CYS A N 1
ATOM 732 C CA . CYS A 1 90 ? 11.887 3.101 2.360 1.00 85.69 90 CYS A CA 1
ATOM 733 C C . CYS A 1 90 ? 12.153 3.052 0.844 1.00 85.69 90 CYS A C 1
ATOM 735 O O . CYS A 1 90 ? 12.217 1.972 0.252 1.00 85.69 90 CYS A O 1
ATOM 737 N N . TYR A 1 91 ? 12.390 4.220 0.235 1.00 88.56 91 TYR A N 1
ATOM 738 C CA . TYR A 1 91 ? 12.764 4.331 -1.174 1.00 88.56 91 TYR A CA 1
ATOM 739 C C . TYR A 1 91 ? 14.094 3.634 -1.473 1.00 88.56 91 TYR A C 1
ATOM 741 O O . TYR A 1 91 ? 14.186 2.898 -2.449 1.00 88.56 91 TYR A O 1
ATOM 749 N N . ALA A 1 92 ? 15.117 3.831 -0.634 1.00 85.38 92 ALA A N 1
ATOM 750 C CA . ALA A 1 92 ? 16.439 3.243 -0.853 1.00 85.38 92 ALA A CA 1
ATOM 751 C C . ALA A 1 92 ? 16.374 1.708 -0.868 1.00 85.38 92 ALA A C 1
ATOM 753 O O . ALA A 1 92 ? 16.974 1.073 -1.732 1.00 85.38 92 ALA A O 1
ATOM 754 N N . LEU A 1 93 ? 15.587 1.118 0.039 1.00 82.75 93 LEU A N 1
ATOM 755 C CA . LEU A 1 93 ? 15.355 -0.324 0.073 1.00 82.75 93 LEU A CA 1
ATOM 756 C C . LEU A 1 93 ? 14.639 -0.813 -1.193 1.00 82.75 93 LEU A C 1
ATOM 758 O O . LEU A 1 93 ? 15.051 -1.799 -1.797 1.00 82.75 93 LEU A O 1
ATOM 762 N N . ALA A 1 94 ? 13.580 -0.118 -1.611 1.00 85.00 94 ALA A N 1
ATOM 763 C CA . ALA A 1 94 ? 12.829 -0.484 -2.808 1.00 85.00 94 ALA A CA 1
ATOM 764 C C . ALA A 1 94 ? 13.671 -0.333 -4.089 1.00 85.00 94 ALA A C 1
ATOM 766 O O . ALA A 1 94 ? 13.692 -1.234 -4.921 1.00 85.00 94 ALA A O 1
ATOM 767 N N . SER A 1 95 ? 14.437 0.750 -4.215 1.00 85.56 95 SER A N 1
ATOM 768 C CA . SER A 1 95 ? 15.355 0.976 -5.335 1.00 85.56 95 SER A CA 1
ATOM 769 C C . SER A 1 95 ? 16.451 -0.094 -5.393 1.00 85.56 95 SER A C 1
ATOM 771 O O . SER A 1 95 ? 16.746 -0.605 -6.471 1.00 85.56 95 SER A O 1
ATOM 773 N N . TYR A 1 96 ? 16.990 -0.518 -4.243 1.00 82.94 96 TYR A N 1
ATOM 774 C CA . TYR A 1 96 ? 17.975 -1.601 -4.177 1.00 82.94 96 TYR A CA 1
ATOM 775 C C . TYR A 1 96 ? 17.434 -2.924 -4.744 1.00 82.94 96 TYR A C 1
ATOM 777 O O . TYR A 1 96 ? 18.114 -3.571 -5.540 1.00 82.94 96 TYR A O 1
ATOM 785 N N . TYR A 1 97 ? 16.209 -3.315 -4.377 1.00 76.75 97 TYR A N 1
ATOM 786 C CA . TYR A 1 97 ? 15.628 -4.590 -4.813 1.00 76.75 97 TYR A CA 1
ATOM 787 C C . TYR A 1 97 ? 15.011 -4.551 -6.215 1.00 76.75 97 TYR A C 1
ATOM 789 O O . TYR A 1 97 ? 15.102 -5.537 -6.943 1.00 76.75 97 TYR A O 1
ATOM 797 N N . HIS A 1 98 ? 14.403 -3.433 -6.611 1.00 81.00 98 HIS A N 1
ATOM 798 C CA . HIS A 1 98 ? 13.596 -3.341 -7.838 1.00 81.00 98 HIS A CA 1
ATOM 799 C C . HIS A 1 98 ? 14.259 -2.507 -8.942 1.00 81.00 98 HIS A C 1
ATOM 801 O O . HIS A 1 98 ? 13.774 -2.459 -10.076 1.00 81.00 98 HIS A O 1
ATOM 807 N N . GLY A 1 99 ? 15.402 -1.893 -8.632 1.00 83.56 99 GLY A N 1
ATOM 808 C CA . GLY A 1 99 ? 16.304 -1.250 -9.574 1.00 83.56 99 GLY A CA 1
ATOM 809 C C . GLY A 1 99 ? 15.776 0.040 -10.200 1.00 83.56 99 GLY A C 1
ATOM 810 O O . GLY A 1 99 ? 14.964 0.786 -9.645 1.00 83.56 99 GLY A O 1
ATOM 811 N N . GLU A 1 100 ? 16.292 0.321 -11.395 1.00 85.31 100 GLU A N 1
ATOM 812 C CA . GLU A 1 100 ? 16.034 1.567 -12.117 1.00 85.31 100 GLU A CA 1
ATOM 813 C C . GLU A 1 100 ? 14.570 1.710 -12.553 1.00 85.31 100 GLU A C 1
ATOM 815 O O . GLU A 1 100 ? 14.020 2.805 -12.474 1.00 85.31 100 GLU A O 1
ATOM 820 N N . ALA A 1 101 ? 13.911 0.613 -12.941 1.00 86.75 101 ALA A N 1
ATOM 821 C CA . ALA A 1 101 ? 12.505 0.632 -13.343 1.00 86.75 101 ALA A CA 1
ATOM 822 C C . ALA A 1 101 ? 11.590 1.127 -12.209 1.00 86.75 101 ALA A C 1
ATOM 824 O O . ALA A 1 101 ? 10.756 2.003 -12.440 1.00 86.75 101 ALA A O 1
ATOM 825 N N . PHE A 1 102 ? 11.804 0.662 -10.972 1.00 89.75 102 PHE A N 1
ATOM 826 C CA . PHE A 1 102 ? 11.121 1.215 -9.798 1.00 89.75 102 PHE A CA 1
ATOM 827 C C . PHE A 1 102 ? 11.435 2.701 -9.618 1.00 89.75 102 PHE A C 1
ATOM 829 O O . PHE A 1 102 ? 10.535 3.512 -9.456 1.00 89.75 102 PHE A O 1
ATOM 836 N N . SER A 1 103 ? 12.712 3.076 -9.688 1.00 90.94 103 SER A N 1
ATOM 837 C CA . SER A 1 103 ? 13.143 4.452 -9.413 1.00 90.94 103 SER A CA 1
ATOM 838 C C . SER A 1 103 ? 12.524 5.452 -10.400 1.00 90.94 103 SER A C 1
ATOM 840 O O . SER A 1 103 ? 12.011 6.496 -10.001 1.00 90.94 103 SER A O 1
ATOM 842 N N . ARG A 1 104 ? 12.499 5.106 -11.693 1.00 92.50 104 ARG A N 1
ATOM 843 C CA . ARG A 1 104 ? 11.897 5.926 -12.754 1.00 92.50 104 ARG A CA 1
ATOM 844 C C . ARG A 1 104 ? 10.378 6.023 -12.623 1.00 92.50 104 ARG A C 1
ATOM 846 O O . ARG A 1 104 ? 9.836 7.119 -12.724 1.00 92.50 104 ARG A O 1
ATOM 853 N N . THR A 1 105 ? 9.700 4.903 -12.375 1.00 93.38 105 THR A N 1
ATOM 854 C CA . THR A 1 105 ? 8.234 4.878 -12.210 1.00 93.38 105 THR A CA 1
ATOM 855 C C . THR A 1 105 ? 7.792 5.604 -10.938 1.00 93.38 105 THR A C 1
ATOM 857 O O . THR A 1 105 ? 6.825 6.364 -10.971 1.00 93.38 105 THR A O 1
ATOM 860 N N . TRP A 1 106 ? 8.530 5.440 -9.839 1.00 95.06 106 TRP A N 1
ATOM 861 C CA . TRP A 1 106 ? 8.284 6.128 -8.576 1.00 95.06 106 TRP A CA 1
ATOM 862 C C . TRP A 1 106 ? 8.477 7.641 -8.700 1.00 95.06 106 TRP A C 1
ATOM 864 O O . TRP A 1 106 ? 7.583 8.391 -8.322 1.00 95.06 106 TRP A O 1
ATOM 874 N N . ASN A 1 107 ? 9.591 8.103 -9.276 1.00 95.12 107 ASN A N 1
ATOM 875 C CA . ASN A 1 107 ? 9.839 9.539 -9.450 1.00 95.12 107 ASN A CA 1
ATOM 876 C C . ASN A 1 107 ? 8.825 10.184 -10.396 1.00 95.12 107 ASN A C 1
ATOM 878 O O . ASN A 1 107 ? 8.300 11.244 -10.076 1.00 95.12 107 ASN A O 1
ATOM 882 N N . TRP A 1 108 ? 8.474 9.509 -11.495 1.00 96.62 108 TRP A N 1
ATOM 883 C CA . TRP A 1 108 ? 7.390 9.967 -12.361 1.00 96.62 108 TRP A CA 1
ATOM 884 C C . TRP A 1 108 ? 6.078 10.132 -11.578 1.00 96.62 108 TRP A C 1
ATOM 886 O O . TRP A 1 108 ? 5.432 11.171 -11.682 1.00 96.62 108 TRP A O 1
ATOM 896 N N . MET A 1 109 ? 5.709 9.153 -10.742 1.00 96.19 109 MET A N 1
ATOM 897 C CA . MET A 1 109 ? 4.510 9.226 -9.897 1.00 96.19 109 MET A CA 1
ATOM 898 C C . MET A 1 109 ? 4.569 10.398 -8.905 1.00 96.19 109 MET A C 1
ATOM 900 O O . MET A 1 109 ? 3.569 11.099 -8.744 1.00 96.19 109 MET A O 1
ATOM 904 N N . LEU A 1 110 ? 5.724 10.652 -8.278 1.00 96.00 110 LEU A N 1
ATOM 905 C CA . LEU A 1 110 ? 5.905 11.811 -7.398 1.00 96.00 110 LEU A CA 1
ATOM 906 C C . LEU A 1 110 ? 5.680 13.127 -8.149 1.00 96.00 110 LEU A C 1
ATOM 908 O O . LEU A 1 110 ? 4.913 13.966 -7.672 1.00 96.00 110 LEU A O 1
ATOM 912 N N . ASP A 1 111 ? 6.269 13.270 -9.337 1.00 96.69 111 ASP A N 1
ATOM 913 C CA . ASP A 1 111 ? 6.125 14.466 -10.171 1.00 96.69 111 ASP A CA 1
ATOM 914 C C . ASP A 1 111 ? 4.649 14.701 -10.545 1.00 96.69 111 ASP A C 1
ATOM 916 O O . ASP A 1 111 ? 4.150 15.822 -10.445 1.00 96.69 111 ASP A O 1
ATOM 920 N N . GLN A 1 112 ? 3.907 13.640 -10.884 1.00 96.44 112 GLN A N 1
ATOM 921 C CA . GLN A 1 112 ? 2.473 13.728 -11.193 1.00 96.44 112 GLN A CA 1
ATOM 922 C C . GLN A 1 112 ? 1.600 14.118 -9.985 1.00 96.44 112 GLN A C 1
ATOM 924 O O . GLN A 1 112 ? 0.492 14.638 -10.152 1.00 96.44 112 GLN A O 1
ATOM 929 N N . HIS A 1 113 ? 2.064 13.871 -8.760 1.00 94.94 113 HIS A N 1
ATOM 930 C CA . HIS A 1 113 ? 1.407 14.351 -7.540 1.00 94.94 113 HIS A CA 1
ATOM 931 C C . HIS A 1 113 ? 1.928 15.710 -7.062 1.00 94.94 113 HIS A C 1
ATOM 933 O O . HIS A 1 113 ? 1.407 16.225 -6.074 1.00 94.94 113 HIS A O 1
ATOM 939 N N . GLY A 1 114 ? 2.916 16.301 -7.741 1.00 96.00 114 GLY A N 1
ATOM 940 C CA . GLY A 1 114 ? 3.563 17.541 -7.309 1.00 96.00 114 GLY A CA 1
ATOM 941 C C . GLY A 1 114 ? 4.406 17.372 -6.040 1.00 96.00 114 GLY A C 1
ATOM 942 O O . GLY A 1 114 ? 4.581 18.326 -5.285 1.00 96.00 114 GLY A O 1
ATOM 943 N N . ILE A 1 115 ? 4.899 16.160 -5.772 1.00 95.38 115 ILE A N 1
ATOM 944 C CA . ILE A 1 115 ? 5.717 15.843 -4.599 1.00 95.38 115 ILE A CA 1
ATOM 945 C C . ILE A 1 115 ? 7.195 15.938 -4.983 1.00 95.38 115 ILE A C 1
ATOM 947 O O . ILE A 1 115 ? 7.637 15.312 -5.940 1.00 95.38 115 ILE A O 1
ATOM 951 N N . SER A 1 116 ? 7.985 16.677 -4.199 1.00 94.75 116 SER A N 1
ATOM 952 C CA . SER A 1 116 ? 9.432 16.778 -4.425 1.00 94.75 116 SER A CA 1
ATOM 953 C C . SER A 1 116 ? 10.122 15.418 -4.290 1.00 94.75 116 SER A C 1
ATOM 955 O O . SER A 1 116 ? 9.939 14.716 -3.288 1.00 94.75 116 SER A O 1
ATOM 957 N N . GLN A 1 117 ? 10.990 15.087 -5.248 1.00 93.06 117 GLN A N 1
ATOM 958 C CA . GLN A 1 117 ? 11.813 13.872 -5.230 1.00 93.06 117 GLN A CA 1
ATOM 959 C C . GLN A 1 117 ? 12.772 13.809 -4.028 1.00 93.06 117 GLN A C 1
ATOM 961 O O . GLN A 1 117 ? 13.160 12.716 -3.616 1.00 93.06 117 GLN A O 1
ATOM 966 N N . GLU A 1 118 ? 13.091 14.941 -3.387 1.00 91.38 118 GLU A N 1
ATOM 967 C CA . GLU A 1 118 ? 13.841 14.964 -2.119 1.00 91.38 118 GLU A CA 1
ATOM 968 C C . GLU A 1 118 ? 13.146 14.175 -1.004 1.00 91.38 118 GLU A C 1
ATOM 970 O O . GLU A 1 118 ? 13.779 13.758 -0.036 1.00 91.38 118 GLU A O 1
ATOM 975 N N . THR A 1 119 ? 11.835 13.960 -1.122 1.00 90.94 119 THR A N 1
ATOM 976 C CA . THR A 1 119 ? 11.049 13.160 -0.179 1.00 90.94 119 THR A CA 1
ATOM 977 C C . THR A 1 119 ? 11.553 11.723 -0.087 1.00 90.94 119 THR A C 1
ATOM 979 O O . THR A 1 119 ? 11.454 11.109 0.973 1.00 90.94 119 THR A O 1
ATOM 982 N N . ASN A 1 120 ? 12.156 11.190 -1.153 1.00 90.00 120 ASN A N 1
ATOM 983 C CA . ASN A 1 120 ? 12.645 9.812 -1.214 1.00 90.00 120 ASN A CA 1
ATOM 984 C C . ASN A 1 120 ? 13.582 9.435 -0.059 1.00 90.00 120 ASN A C 1
ATOM 986 O O . ASN A 1 120 ? 13.555 8.297 0.406 1.00 90.00 120 ASN A O 1
ATOM 990 N N . SER A 1 121 ? 14.377 10.372 0.456 1.00 86.44 121 SER A N 1
ATOM 991 C CA . SER A 1 121 ? 15.320 10.105 1.545 1.00 86.44 121 SER A CA 1
ATOM 992 C C . SER A 1 121 ? 14.762 10.366 2.948 1.00 86.44 121 SER A C 1
ATOM 994 O O . SER A 1 121 ? 15.521 10.279 3.911 1.00 86.44 121 SER A O 1
ATOM 996 N N . LYS A 1 122 ? 13.475 10.715 3.094 1.00 87.62 122 LYS A N 1
ATOM 997 C CA . LYS A 1 122 ? 12.937 11.283 4.346 1.00 87.62 122 LYS A CA 1
ATOM 998 C C . LYS A 1 122 ? 12.048 10.342 5.168 1.00 87.62 122 LYS A C 1
ATOM 1000 O O . LYS A 1 122 ? 11.732 10.668 6.306 1.00 87.62 122 LYS A O 1
ATOM 1005 N N . TYR A 1 123 ? 11.662 9.175 4.645 1.00 87.00 123 TYR A N 1
ATOM 1006 C CA . TYR A 1 123 ? 10.715 8.280 5.324 1.00 87.00 123 TYR A CA 1
ATOM 1007 C C . TYR A 1 123 ? 11.204 6.831 5.455 1.00 87.00 123 TYR A C 1
ATOM 1009 O O . TYR A 1 123 ? 11.839 6.266 4.560 1.00 87.00 123 TYR A O 1
ATOM 1017 N N . ALA A 1 124 ? 10.876 6.218 6.596 1.00 85.56 124 ALA A N 1
ATOM 1018 C CA . ALA A 1 124 ? 11.133 4.809 6.890 1.00 85.56 124 ALA A CA 1
ATOM 1019 C C . ALA A 1 124 ? 10.030 3.898 6.325 1.00 85.56 124 ALA A C 1
ATOM 1021 O O . ALA A 1 124 ? 8.886 4.324 6.140 1.00 85.56 124 ALA A O 1
ATOM 1022 N N . GLY A 1 125 ? 10.385 2.645 6.033 1.00 84.06 125 GLY A N 1
ATOM 1023 C CA . GLY A 1 125 ? 9.466 1.650 5.480 1.00 84.06 125 GLY A CA 1
ATOM 1024 C C . GLY A 1 125 ? 8.719 0.861 6.555 1.00 84.06 125 GLY A C 1
ATOM 1025 O O . GLY A 1 125 ? 9.280 0.503 7.589 1.00 84.06 125 GLY A O 1
ATOM 1026 N N . PHE A 1 126 ? 7.459 0.540 6.282 1.00 86.12 126 PHE A N 1
ATOM 1027 C CA . PHE A 1 126 ? 6.669 -0.432 7.035 1.00 86.12 126 PHE A CA 1
ATOM 1028 C C . PHE A 1 126 ? 5.752 -1.212 6.086 1.00 86.12 126 PHE A C 1
ATOM 1030 O O . PHE A 1 126 ? 5.600 -0.849 4.918 1.00 86.12 126 PHE A O 1
ATOM 1037 N N . TYR A 1 127 ? 5.175 -2.313 6.568 1.00 83.56 127 TYR A N 1
ATOM 1038 C CA . TYR A 1 127 ? 4.331 -3.174 5.737 1.00 83.56 127 TYR A CA 1
ATOM 1039 C C . TYR A 1 127 ? 2.999 -2.504 5.380 1.00 83.56 127 TYR A C 1
ATOM 1041 O O . TYR A 1 127 ? 2.272 -2.015 6.248 1.00 83.56 127 TYR A O 1
ATOM 1049 N N . ALA A 1 128 ? 2.655 -2.539 4.091 1.00 83.69 128 ALA A N 1
ATOM 1050 C CA . ALA A 1 128 ? 1.476 -1.881 3.524 1.00 83.69 128 ALA A CA 1
ATOM 1051 C C . ALA A 1 128 ? 0.133 -2.430 4.022 1.00 83.69 128 ALA A C 1
ATOM 1053 O O . ALA A 1 128 ? -0.903 -1.778 3.912 1.00 83.69 128 ALA A O 1
ATOM 1054 N N . ASN A 1 129 ? 0.170 -3.628 4.584 1.00 85.50 129 ASN A N 1
ATOM 1055 C CA . ASN A 1 129 ? -0.946 -4.438 5.040 1.00 85.50 129 ASN A CA 1
ATOM 1056 C C . ASN A 1 129 ? -0.794 -4.817 6.522 1.00 85.50 129 ASN A C 1
ATOM 1058 O O . ASN A 1 129 ? -1.208 -5.904 6.923 1.00 85.50 129 ASN A O 1
ATOM 1062 N N . LEU A 1 130 ? -0.163 -3.946 7.324 1.00 90.50 130 LEU A N 1
ATOM 1063 C CA . LEU A 1 130 ? 0.017 -4.149 8.764 1.00 90.50 130 LEU A CA 1
ATOM 1064 C C . LEU A 1 130 ? 0.029 -2.821 9.559 1.00 90.50 130 LEU A C 1
ATOM 1066 O O . LEU A 1 130 ? 1.066 -2.363 10.049 1.00 90.50 130 LEU A O 1
ATOM 1070 N N . TRP A 1 131 ? -1.136 -2.183 9.683 1.00 92.81 131 TRP A N 1
ATOM 1071 C CA . TRP A 1 131 ? -1.313 -0.897 10.382 1.00 92.81 131 TRP A CA 1
ATOM 1072 C C . TRP A 1 131 ? -2.780 -0.636 10.773 1.00 92.81 131 TRP A C 1
ATOM 1074 O O . TRP A 1 131 ? -3.689 -1.277 10.249 1.00 92.81 131 TRP A O 1
ATOM 1084 N N . ILE A 1 132 ? -3.020 0.309 11.692 1.00 94.12 132 ILE A N 1
ATOM 1085 C CA . ILE A 1 132 ? -4.358 0.807 12.081 1.00 94.12 132 ILE A CA 1
ATOM 1086 C C . ILE A 1 132 ? -4.349 2.331 12.053 1.00 94.12 132 ILE A C 1
ATOM 1088 O O . ILE A 1 132 ? -3.418 2.931 12.577 1.00 94.12 132 ILE A O 1
ATOM 1092 N N . ALA A 1 133 ? -5.380 2.978 11.517 1.00 95.69 133 ALA A N 1
ATOM 1093 C CA . ALA A 1 133 ? -5.522 4.429 11.554 1.00 95.69 133 ALA A CA 1
ATOM 1094 C C . ALA A 1 133 ? -6.932 4.890 11.932 1.00 95.69 133 ALA A C 1
ATOM 1096 O O . ALA A 1 133 ? -7.904 4.137 11.839 1.00 95.69 133 ALA A O 1
ATOM 1097 N N . LYS A 1 134 ? -7.037 6.162 12.326 1.00 95.69 134 LYS A N 1
ATOM 1098 C CA . LYS A 1 134 ? -8.318 6.864 12.447 1.00 95.69 134 LYS A CA 1
ATOM 1099 C C . LYS A 1 134 ? -9.031 6.893 11.097 1.00 95.69 134 LYS A C 1
ATOM 1101 O O . LYS A 1 134 ? -8.384 6.950 10.048 1.00 95.69 134 LYS A O 1
ATOM 1106 N N . ARG A 1 135 ? -10.364 6.915 11.132 1.00 94.38 135 ARG A N 1
ATOM 1107 C CA . ARG A 1 135 ? -11.232 6.958 9.947 1.00 94.38 135 ARG A CA 1
ATOM 1108 C C . ARG A 1 135 ? -10.801 7.981 8.900 1.00 94.38 135 ARG A C 1
ATOM 1110 O O . ARG A 1 135 ? -10.646 7.605 7.743 1.00 94.38 135 ARG A O 1
ATOM 1117 N N . ASP A 1 136 ? -10.599 9.231 9.298 1.00 94.62 136 ASP A N 1
ATOM 1118 C CA . ASP A 1 136 ? -10.320 10.311 8.344 1.00 94.62 136 ASP A CA 1
ATOM 1119 C C . ASP A 1 136 ? -8.982 10.087 7.631 1.00 94.62 136 ASP A C 1
ATOM 1121 O O . ASP A 1 136 ? -8.920 10.110 6.404 1.00 94.62 136 ASP A O 1
ATOM 1125 N N . PHE A 1 137 ? -7.945 9.708 8.386 1.00 95.81 137 PHE A N 1
ATOM 1126 C CA . PHE A 1 137 ? -6.642 9.341 7.830 1.00 95.81 137 PHE A CA 1
ATOM 1127 C C . PHE A 1 137 ? -6.754 8.170 6.842 1.00 95.81 137 PHE A C 1
ATOM 1129 O O . PHE A 1 137 ? -6.155 8.198 5.767 1.00 95.81 137 PHE A O 1
ATOM 1136 N N . PHE A 1 138 ? -7.537 7.143 7.186 1.00 95.38 138 PHE A N 1
ATOM 1137 C CA . PHE A 1 138 ? -7.752 5.982 6.322 1.00 95.38 138 PHE A CA 1
ATOM 1138 C C . PHE A 1 138 ? -8.459 6.361 5.015 1.00 95.38 138 PHE A C 1
ATOM 1140 O O . PHE A 1 138 ? -8.048 5.925 3.941 1.00 95.38 138 PHE A O 1
ATOM 1147 N N . ILE A 1 139 ? -9.504 7.191 5.089 1.00 93.81 139 ILE A N 1
ATOM 1148 C CA . ILE A 1 139 ? -10.256 7.667 3.920 1.00 93.81 139 ILE A CA 1
ATOM 1149 C C . ILE A 1 139 ? -9.360 8.505 3.007 1.00 93.81 139 ILE A C 1
ATOM 1151 O O . ILE A 1 139 ? -9.348 8.285 1.794 1.00 93.81 139 ILE A O 1
ATOM 1155 N N . GLU A 1 140 ? -8.583 9.428 3.574 1.00 95.25 140 GLU A N 1
ATOM 1156 C CA . GLU A 1 140 ? -7.630 10.234 2.811 1.00 95.25 140 GLU A CA 1
ATOM 1157 C C . GLU A 1 140 ? -6.575 9.358 2.125 1.00 95.25 140 GLU A C 1
ATOM 1159 O O . GLU A 1 140 ? -6.261 9.576 0.951 1.00 95.25 140 GLU A O 1
ATOM 1164 N N . PHE A 1 141 ? -6.076 8.327 2.814 1.00 95.19 141 PHE A N 1
ATOM 1165 C CA . PHE A 1 141 ? -5.142 7.381 2.216 1.00 95.19 141 PHE A CA 1
ATOM 1166 C C . PHE A 1 141 ? -5.775 6.590 1.068 1.00 95.19 141 PHE A C 1
ATOM 1168 O O . PHE A 1 141 ? -5.168 6.477 0.004 1.00 95.19 141 PHE A O 1
ATOM 1175 N N . LEU A 1 142 ? -7.000 6.077 1.232 1.00 93.94 142 LEU A N 1
ATOM 1176 C CA . LEU A 1 142 ? -7.700 5.377 0.151 1.00 93.94 142 LEU A CA 1
ATOM 1177 C C . LEU A 1 142 ? -7.907 6.280 -1.068 1.00 93.94 142 LEU A C 1
ATOM 1179 O O . LEU A 1 142 ? -7.735 5.826 -2.198 1.00 93.94 142 LEU A O 1
ATOM 1183 N N . ALA A 1 143 ? -8.254 7.551 -0.860 1.00 93.31 143 ALA A N 1
ATOM 1184 C CA . ALA A 1 143 ? -8.392 8.515 -1.948 1.00 93.31 143 ALA A CA 1
ATOM 1185 C C . ALA A 1 143 ? -7.052 8.743 -2.668 1.00 93.31 143 ALA A C 1
ATOM 1187 O O . ALA A 1 143 ? -6.998 8.716 -3.900 1.00 93.31 143 ALA A O 1
ATOM 1188 N N . PHE A 1 144 ? -5.961 8.891 -1.909 1.00 95.06 144 PHE A N 1
ATOM 1189 C CA . PHE A 1 144 ? -4.609 9.005 -2.455 1.00 95.06 144 PHE A CA 1
ATOM 1190 C C . PHE A 1 144 ? -4.209 7.757 -3.259 1.00 95.06 144 PHE A C 1
ATOM 1192 O O . PHE A 1 144 ? -3.758 7.877 -4.397 1.00 95.06 144 PHE A O 1
ATOM 1199 N N . ALA A 1 145 ? -4.459 6.560 -2.722 1.00 94.25 145 ALA A N 1
ATOM 1200 C CA . ALA A 1 145 ? -4.198 5.289 -3.394 1.00 94.25 145 ALA A CA 1
ATOM 1201 C C . ALA A 1 145 ? -5.003 5.130 -4.686 1.00 94.25 145 ALA A C 1
ATOM 1203 O O . ALA A 1 145 ? -4.427 4.804 -5.723 1.00 94.25 145 ALA A O 1
ATOM 1204 N N . LYS A 1 146 ? -6.307 5.425 -4.665 1.00 92.31 146 LYS A N 1
ATOM 1205 C CA . LYS A 1 146 ? -7.169 5.363 -5.857 1.00 92.31 146 LYS A CA 1
ATOM 1206 C C . LYS A 1 146 ? -6.698 6.324 -6.950 1.00 92.31 146 LYS A C 1
ATOM 1208 O O . LYS A 1 146 ? -6.614 5.918 -8.107 1.00 92.31 146 LYS A O 1
ATOM 1213 N N . LYS A 1 147 ? -6.312 7.553 -6.591 1.00 93.81 147 LYS A N 1
ATOM 1214 C CA . LYS A 1 147 ? -5.735 8.520 -7.540 1.00 93.81 147 LYS A CA 1
ATOM 1215 C C . LYS A 1 147 ? -4.429 8.001 -8.152 1.00 93.81 147 LYS A C 1
ATOM 1217 O O . LYS A 1 147 ? -4.257 8.066 -9.366 1.00 93.81 147 LYS A O 1
ATOM 1222 N N . THR A 1 148 ? -3.525 7.459 -7.334 1.00 95.00 148 THR A N 1
ATOM 1223 C CA . THR A 1 148 ? -2.265 6.866 -7.815 1.00 95.00 148 THR A CA 1
ATOM 1224 C C . THR A 1 148 ? -2.519 5.688 -8.750 1.00 95.00 148 THR A C 1
ATOM 1226 O O . THR A 1 148 ? -1.884 5.587 -9.793 1.00 95.00 148 THR A O 1
ATOM 1229 N N . ILE A 1 149 ? -3.482 4.825 -8.432 1.00 93.25 149 ILE A N 1
ATOM 1230 C CA . ILE A 1 149 ? -3.857 3.704 -9.295 1.00 93.25 149 ILE A CA 1
ATOM 1231 C C . ILE A 1 149 ? -4.330 4.203 -10.664 1.00 93.25 149 ILE A C 1
ATOM 1233 O O . ILE A 1 149 ? -3.809 3.745 -11.678 1.00 93.25 149 ILE A O 1
ATOM 1237 N N . GLN A 1 150 ? -5.266 5.155 -10.699 1.00 93.06 150 GLN A N 1
ATOM 1238 C CA . GLN A 1 150 ? -5.778 5.727 -11.951 1.00 93.06 150 GLN A CA 1
ATOM 1239 C C . GLN A 1 150 ? -4.661 6.359 -12.785 1.00 93.06 150 GLN A C 1
ATOM 1241 O O . GLN A 1 150 ? -4.626 6.214 -14.003 1.00 93.06 150 GLN A O 1
ATOM 1246 N N . MET A 1 151 ? -3.722 7.037 -12.132 1.00 94.31 151 MET A N 1
ATOM 1247 C CA . MET A 1 151 ? -2.549 7.609 -12.781 1.00 94.31 151 MET A CA 1
ATOM 1248 C C . MET A 1 151 ? -1.656 6.524 -13.397 1.00 94.31 151 MET A C 1
ATOM 1250 O O . MET A 1 151 ? -1.303 6.628 -14.566 1.00 94.31 151 MET A O 1
ATOM 1254 N N . LEU A 1 152 ? -1.340 5.461 -12.652 1.00 93.31 152 LEU A N 1
ATOM 1255 C CA . LEU A 1 152 ? -0.536 4.339 -13.151 1.00 93.31 152 LEU A CA 1
ATOM 1256 C C . LEU A 1 152 ? -1.213 3.615 -14.322 1.00 93.31 152 LEU A C 1
ATOM 1258 O O . LEU A 1 152 ? -0.534 3.176 -15.242 1.00 93.31 152 LEU A O 1
ATOM 1262 N N . GLU A 1 153 ? -2.542 3.501 -14.328 1.00 92.00 153 GLU A N 1
ATOM 1263 C CA . GLU A 1 153 ? -3.281 2.905 -15.451 1.00 92.00 153 GLU A CA 1
ATOM 1264 C C . GLU A 1 153 ? -3.243 3.748 -16.724 1.00 92.00 153 GLU A C 1
ATOM 1266 O O . GLU A 1 153 ? -3.301 3.190 -17.815 1.00 92.00 153 GLU A O 1
ATOM 1271 N N . ASN A 1 154 ? -3.106 5.065 -16.587 1.00 94.75 154 ASN A N 1
ATOM 1272 C CA . ASN A 1 154 ? -3.081 6.015 -17.698 1.00 94.75 154 ASN A CA 1
ATOM 1273 C C . ASN A 1 154 ? -1.680 6.602 -17.941 1.00 94.75 154 ASN A C 1
ATOM 1275 O O . ASN A 1 154 ? -1.543 7.636 -18.595 1.00 94.75 154 ASN A O 1
ATOM 1279 N N . ALA A 1 155 ? -0.637 5.968 -17.398 1.00 96.06 155 ALA A N 1
ATOM 1280 C CA . ALA A 1 155 ? 0.741 6.407 -17.569 1.00 96.06 155 ALA A CA 1
ATOM 1281 C C . ALA A 1 155 ? 1.160 6.366 -19.052 1.00 96.06 155 ALA A C 1
ATOM 1283 O O . ALA A 1 155 ? 0.632 5.538 -19.804 1.00 96.06 155 ALA A O 1
ATOM 1284 N N . PRO A 1 156 ? 2.110 7.215 -19.484 1.00 97.00 156 PRO A N 1
ATOM 1285 C CA . PRO A 1 156 ? 2.574 7.214 -20.865 1.00 97.00 156 PRO A CA 1
ATOM 1286 C C . PRO A 1 156 ? 3.293 5.894 -21.214 1.00 97.00 156 PRO A C 1
ATOM 1288 O O . PRO A 1 156 ? 3.735 5.179 -20.304 1.00 97.00 156 PRO A O 1
ATOM 1291 N N . PRO A 1 157 ? 3.401 5.534 -22.509 1.00 95.56 157 PRO A N 1
ATOM 1292 C CA . PRO A 1 157 ? 3.871 4.216 -22.946 1.00 95.56 157 PRO A CA 1
ATOM 1293 C C . PRO A 1 157 ? 5.206 3.777 -22.334 1.00 95.56 157 PRO A C 1
ATOM 1295 O O . PRO A 1 157 ? 5.342 2.630 -21.914 1.00 95.56 157 PRO A O 1
ATOM 1298 N N . GLU A 1 158 ? 6.165 4.690 -22.205 1.00 94.38 158 GLU A N 1
ATOM 1299 C CA . GLU A 1 158 ? 7.475 4.423 -21.613 1.00 94.38 158 GLU A CA 1
ATOM 1300 C C . GLU A 1 158 ? 7.400 4.073 -20.120 1.00 94.38 158 GLU A C 1
ATOM 1302 O O . GLU A 1 158 ? 8.200 3.285 -19.622 1.00 94.38 158 GLU A O 1
ATOM 1307 N N . ILE A 1 159 ? 6.423 4.617 -19.391 1.00 94.81 159 ILE A N 1
ATOM 1308 C CA . ILE A 1 159 ? 6.177 4.270 -17.988 1.00 94.81 159 ILE A CA 1
ATOM 1309 C C . ILE A 1 159 ? 5.387 2.964 -17.901 1.00 94.81 159 ILE A C 1
ATOM 1311 O O . ILE A 1 159 ? 5.680 2.144 -17.033 1.00 94.81 159 ILE A O 1
ATOM 1315 N N . GLN A 1 160 ? 4.439 2.724 -18.813 1.00 92.88 160 GLN A N 1
ATOM 1316 C CA . GLN A 1 160 ? 3.724 1.445 -18.896 1.00 92.88 160 GLN A CA 1
ATOM 1317 C C . GLN A 1 160 ? 4.680 0.278 -19.135 1.00 92.88 160 GLN A C 1
ATOM 1319 O O . GLN A 1 160 ? 4.543 -0.764 -18.495 1.00 92.88 160 GLN A O 1
ATOM 1324 N N . GLU A 1 161 ? 5.664 0.442 -20.016 1.00 89.38 161 GLU A N 1
ATOM 1325 C CA . GLU A 1 161 ? 6.680 -0.580 -20.265 1.00 89.38 161 GLU A CA 1
ATOM 1326 C C . GLU A 1 161 ? 7.449 -0.917 -18.980 1.00 89.38 161 GLU A C 1
ATOM 1328 O O . GLU A 1 161 ? 7.557 -2.085 -18.603 1.00 89.38 161 GLU A O 1
ATOM 1333 N N . LEU A 1 162 ? 7.891 0.102 -18.237 1.00 89.19 162 LEU A N 1
ATOM 1334 C CA . LEU A 1 162 ? 8.574 -0.093 -16.957 1.00 89.19 162 LEU A CA 1
ATOM 1335 C C . LEU A 1 162 ? 7.667 -0.741 -15.904 1.00 89.19 162 LEU A C 1
ATOM 1337 O O . LEU A 1 162 ? 8.109 -1.642 -15.194 1.00 89.19 162 LEU A O 1
ATOM 1341 N N . LEU A 1 163 ? 6.403 -0.329 -15.806 1.00 88.31 163 LEU A N 1
ATOM 1342 C CA . LEU A 1 163 ? 5.446 -0.866 -14.834 1.00 88.31 163 LEU A CA 1
ATOM 1343 C C . LEU A 1 163 ? 5.119 -2.350 -15.061 1.00 88.31 163 LEU A C 1
ATOM 1345 O O . LEU A 1 163 ? 4.813 -3.074 -14.105 1.00 88.31 163 LEU A O 1
ATOM 1349 N N . ASN A 1 164 ? 5.177 -2.789 -16.318 1.00 83.75 164 ASN A N 1
ATOM 1350 C CA . ASN A 1 164 ? 4.965 -4.176 -16.724 1.00 83.75 164 ASN A CA 1
ATOM 1351 C C . ASN A 1 164 ? 6.267 -4.976 -16.840 1.00 83.75 164 ASN A C 1
ATOM 1353 O O . ASN A 1 164 ? 6.202 -6.186 -17.047 1.00 83.75 164 ASN A O 1
ATOM 1357 N N . SER A 1 165 ? 7.429 -4.336 -16.686 1.00 79.81 165 SER A N 1
ATOM 1358 C CA . SER A 1 165 ? 8.710 -5.033 -16.630 1.00 79.81 165 SER A CA 1
ATOM 1359 C C . SER A 1 165 ? 8.818 -5.884 -15.363 1.00 79.81 165 SER A C 1
ATOM 1361 O O . SER A 1 165 ? 8.244 -5.553 -14.320 1.00 79.81 165 SER A O 1
ATOM 1363 N N . ASP A 1 166 ? 9.556 -6.992 -15.459 1.00 73.25 166 ASP A N 1
ATOM 1364 C CA . ASP A 1 166 ? 9.901 -7.812 -14.300 1.00 73.25 166 ASP A CA 1
ATOM 1365 C C . ASP A 1 166 ? 10.655 -6.944 -13.290 1.00 73.25 166 ASP A C 1
ATOM 1367 O O . ASP A 1 166 ? 11.729 -6.397 -13.576 1.00 73.25 166 ASP A O 1
ATOM 1371 N N . SER A 1 167 ? 10.085 -6.818 -12.094 1.00 66.00 167 SER A N 1
ATOM 1372 C CA . SER A 1 167 ? 10.635 -6.071 -10.972 1.00 66.00 167 SER A CA 1
ATOM 1373 C C . SER A 1 167 ? 11.807 -6.797 -10.317 1.00 66.00 167 SER A C 1
ATOM 1375 O O . SER A 1 167 ? 11.849 -6.953 -9.099 1.00 66.00 167 SER A O 1
ATOM 1377 N N . LYS A 1 168 ? 12.731 -7.298 -11.136 1.00 61.31 168 LYS A N 1
ATOM 1378 C CA . LYS A 1 168 ? 13.891 -8.106 -10.776 1.00 61.31 168 LYS A CA 1
ATOM 1379 C C . LYS A 1 168 ? 13.635 -9.039 -9.597 1.00 61.31 168 LYS A C 1
ATOM 1381 O O . LYS A 1 168 ? 14.075 -8.793 -8.472 1.00 61.31 168 LYS A O 1
ATOM 1386 N N . HIS A 1 169 ? 13.134 -10.222 -9.910 1.00 55.41 169 HIS A N 1
ATOM 1387 C CA . HIS A 1 169 ? 13.626 -11.406 -9.217 1.00 55.41 169 HIS A CA 1
ATOM 1388 C C . HIS A 1 169 ? 14.371 -12.325 -10.185 1.00 55.41 169 HIS A C 1
ATOM 1390 O O . HIS A 1 169 ? 13.917 -13.416 -10.497 1.00 55.41 169 HIS A O 1
ATOM 1396 N N . VAL A 1 170 ? 15.588 -11.926 -10.588 1.00 48.25 170 VAL A N 1
ATOM 1397 C CA . VAL A 1 170 ? 16.628 -12.900 -10.970 1.00 48.25 170 VAL A CA 1
ATOM 1398 C C . VAL A 1 170 ? 16.842 -13.837 -9.780 1.00 48.25 170 VAL A C 1
ATOM 1400 O O . VAL A 1 170 ? 17.559 -13.531 -8.832 1.00 48.25 170 VAL A O 1
ATOM 1403 N N . GLY A 1 171 ? 16.124 -14.949 -9.777 1.00 49.94 171 GLY A N 1
ATOM 1404 C CA . GLY A 1 171 ? 16.019 -15.845 -8.640 1.00 49.94 171 GLY A CA 1
ATOM 1405 C C . GLY A 1 171 ? 15.391 -17.158 -9.071 1.00 49.94 171 GLY A C 1
ATOM 1406 O O . GLY A 1 171 ? 14.752 -17.243 -10.117 1.00 49.94 171 GLY A O 1
ATOM 1407 N N . SER A 1 172 ? 15.565 -18.189 -8.252 1.00 54.66 172 SER A N 1
ATOM 1408 C CA . SER A 1 172 ? 15.197 -19.586 -8.529 1.00 54.66 172 SER A CA 1
ATOM 1409 C C . SER A 1 172 ? 13.718 -19.847 -8.857 1.00 54.66 172 SER A C 1
ATOM 1411 O O . SER A 1 172 ? 13.355 -20.995 -9.092 1.00 54.66 172 SER A O 1
ATOM 1413 N N . LEU A 1 173 ? 12.863 -18.820 -8.852 1.00 59.72 173 LEU A N 1
ATOM 1414 C CA . LEU A 1 173 ? 11.431 -18.904 -9.136 1.00 59.72 173 LEU A CA 1
ATOM 1415 C C . LEU A 1 173 ? 11.064 -18.456 -10.561 1.00 59.72 173 LEU A C 1
ATOM 1417 O O . LEU A 1 173 ? 10.017 -18.881 -11.058 1.00 59.72 173 LEU A O 1
ATOM 1421 N N . CYS A 1 174 ? 11.895 -17.655 -11.241 1.00 63.84 174 CYS A N 1
ATOM 1422 C CA . CYS A 1 174 ? 11.632 -17.272 -12.632 1.00 63.84 174 CYS A CA 1
ATOM 1423 C C . CYS A 1 174 ? 11.654 -18.502 -13.547 1.00 63.84 174 CYS A C 1
ATOM 1425 O O . CYS A 1 174 ? 12.538 -19.350 -13.447 1.00 63.84 174 CYS A O 1
ATOM 1427 N N . GLY A 1 175 ? 10.644 -18.625 -14.413 1.00 68.12 175 GLY A N 1
ATOM 1428 C CA . GLY A 1 175 ? 10.474 -19.783 -15.300 1.00 68.12 175 GLY A CA 1
ATOM 1429 C C . GLY A 1 175 ? 9.956 -21.062 -14.625 1.00 68.12 175 GLY A C 1
ATOM 1430 O O . GLY A 1 175 ? 9.749 -22.057 -15.309 1.00 68.12 175 GLY A O 1
ATOM 1431 N N . THR A 1 176 ? 9.697 -21.059 -13.310 1.00 78.00 176 THR A N 1
ATOM 1432 C CA . THR A 1 176 ? 9.184 -22.248 -12.591 1.00 78.00 176 THR A CA 1
ATOM 1433 C C . THR A 1 176 ? 7.658 -22.381 -12.591 1.00 78.00 176 THR A C 1
ATOM 1435 O O . THR A 1 176 ? 7.134 -23.347 -12.046 1.00 78.00 176 THR A O 1
ATOM 1438 N N . GLY A 1 177 ? 6.927 -21.391 -13.116 1.00 75.44 177 GLY A N 1
ATOM 1439 C CA . GLY A 1 177 ? 5.461 -21.309 -13.025 1.00 75.44 177 GLY A CA 1
ATOM 1440 C C . GLY A 1 177 ? 4.926 -20.838 -11.664 1.00 75.44 177 GLY A C 1
ATOM 1441 O O . GLY A 1 177 ? 3.800 -20.354 -11.593 1.00 75.44 177 GLY A O 1
ATOM 1442 N N . LYS A 1 178 ? 5.742 -20.862 -10.597 1.00 75.50 178 LYS A N 1
ATOM 1443 C CA . LYS A 1 178 ? 5.345 -20.410 -9.248 1.00 75.50 178 LYS A CA 1
ATOM 1444 C C . LYS A 1 178 ? 4.969 -18.929 -9.178 1.00 75.50 178 LYS A C 1
ATOM 1446 O O . LYS A 1 178 ? 4.146 -18.545 -8.356 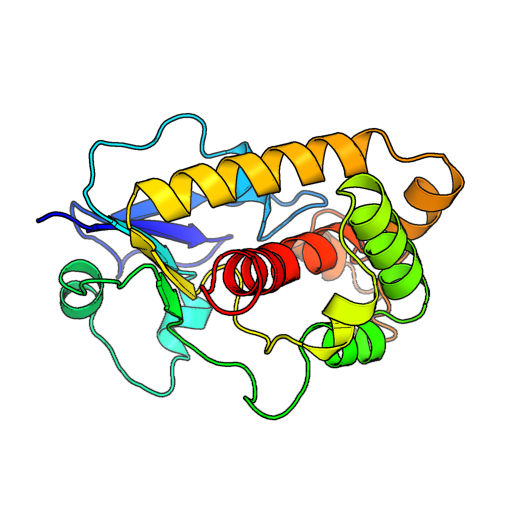1.00 75.50 178 LYS A O 1
ATOM 1451 N N . LEU A 1 179 ? 5.573 -18.086 -10.021 1.00 73.38 179 LEU A N 1
ATOM 1452 C CA . LEU A 1 179 ? 5.205 -16.667 -10.105 1.00 73.38 179 LEU A CA 1
ATOM 1453 C C . LEU A 1 179 ? 3.790 -16.500 -10.664 1.00 73.38 179 LEU A C 1
ATOM 1455 O O . LEU A 1 179 ? 3.002 -15.754 -10.091 1.00 73.38 179 LEU A O 1
ATOM 1459 N N . LYS A 1 180 ? 3.434 -17.274 -11.693 1.00 78.06 180 LYS A N 1
ATOM 1460 C CA . LYS A 1 180 ? 2.086 -17.281 -12.268 1.00 78.06 180 LYS A CA 1
ATOM 1461 C C . LYS A 1 180 ? 1.051 -17.821 -11.301 1.00 78.06 180 LYS A C 1
ATOM 1463 O O . LYS A 1 180 ? -0.018 -17.242 -11.190 1.00 78.06 180 LYS A O 1
ATOM 1468 N N . GLU A 1 181 ? 1.391 -18.881 -10.576 1.00 75.75 181 GLU A N 1
ATOM 1469 C CA . GLU A 1 181 ? 0.538 -19.428 -9.521 1.00 75.75 181 GLU A CA 1
ATOM 1470 C C . GLU A 1 181 ? 0.290 -18.422 -8.394 1.00 75.75 181 GLU A C 1
ATOM 1472 O O . GLU A 1 181 ? -0.799 -18.399 -7.836 1.00 75.75 181 GLU A O 1
ATOM 1477 N N . LYS A 1 182 ? 1.285 -17.600 -8.039 1.00 71.38 182 LYS A N 1
ATOM 1478 C CA . LYS A 1 182 ? 1.186 -16.672 -6.906 1.00 71.38 182 LYS A CA 1
ATOM 1479 C C . LYS A 1 182 ? 0.586 -15.317 -7.279 1.00 71.38 182 LYS A C 1
ATOM 1481 O O . LYS A 1 182 ? -0.134 -14.727 -6.477 1.00 71.38 182 LYS A O 1
ATOM 1486 N N . PHE A 1 183 ? 0.922 -14.807 -8.458 1.00 68.56 183 PHE A N 1
ATOM 1487 C CA . PHE A 1 183 ? 0.648 -13.428 -8.860 1.00 68.56 183 PHE A CA 1
ATOM 1488 C C . PHE A 1 183 ? -0.267 -13.320 -10.082 1.00 68.56 183 PHE A C 1
ATOM 1490 O O . PHE A 1 183 ? -0.689 -12.217 -10.410 1.00 68.56 183 PHE A O 1
ATOM 1497 N N . GLY A 1 184 ? -0.578 -14.427 -10.764 1.00 74.19 184 GLY A N 1
ATOM 1498 C CA . GLY A 1 184 ? -1.348 -14.436 -12.013 1.00 74.19 184 GLY A CA 1
ATOM 1499 C C . GLY A 1 184 ? -0.535 -14.074 -13.264 1.00 74.19 184 GLY A C 1
ATOM 1500 O O . GLY A 1 184 ? -1.063 -14.134 -14.374 1.00 74.19 184 GLY A O 1
ATOM 1501 N N . TYR A 1 185 ? 0.753 -13.745 -13.109 1.00 73.44 185 TYR A N 1
ATOM 1502 C CA . TYR A 1 185 ? 1.668 -13.356 -14.188 1.00 73.44 185 TYR A CA 1
ATOM 1503 C C . TYR A 1 185 ? 2.935 -14.206 -14.159 1.00 73.44 185 TYR A C 1
ATOM 1505 O O . TYR A 1 185 ? 3.414 -14.600 -13.099 1.00 73.44 185 TYR A O 1
ATOM 1513 N N . ASP A 1 186 ? 3.521 -14.450 -15.328 1.00 72.19 186 ASP A N 1
ATOM 1514 C CA . ASP A 1 186 ? 4.760 -15.228 -15.457 1.00 72.19 186 ASP A CA 1
ATOM 1515 C C . ASP A 1 186 ? 6.004 -14.510 -14.876 1.00 72.19 186 ASP A C 1
ATOM 1517 O O . ASP A 1 186 ? 7.079 -15.102 -14.773 1.00 72.19 186 ASP A O 1
ATOM 1521 N N . TRP A 1 187 ? 5.845 -13.258 -14.441 1.00 70.81 187 TRP A N 1
ATOM 1522 C CA . TRP A 1 187 ? 6.836 -12.411 -13.777 1.00 70.81 187 TRP A CA 1
ATOM 1523 C C . TRP A 1 187 ? 6.166 -11.585 -12.670 1.00 70.81 187 TRP A C 1
ATOM 1525 O O . TRP A 1 187 ? 4.939 -11.498 -12.620 1.00 70.81 187 TRP A O 1
ATOM 1535 N N . TYR A 1 188 ? 6.947 -10.963 -11.781 1.00 73.62 188 TYR A N 1
ATOM 1536 C CA . TYR A 1 188 ? 6.392 -10.067 -10.763 1.00 73.62 188 TYR A CA 1
ATOM 1537 C C . TYR A 1 188 ? 6.446 -8.613 -11.276 1.00 73.62 188 TYR A C 1
ATOM 1539 O O . TYR A 1 188 ? 7.542 -8.123 -11.547 1.00 73.62 188 TYR A O 1
ATOM 1547 N N . PRO A 1 189 ? 5.305 -7.937 -11.526 1.00 78.81 189 PRO A N 1
ATOM 1548 C CA . PRO A 1 189 ? 5.311 -6.582 -12.082 1.00 78.81 189 PRO A CA 1
ATOM 1549 C C . PRO A 1 189 ? 5.732 -5.543 -11.034 1.00 78.81 189 PRO A C 1
ATOM 1551 O O . PRO A 1 189 ? 5.697 -5.802 -9.836 1.00 78.81 189 PRO A O 1
ATOM 1554 N N . GLN A 1 190 ? 6.067 -4.325 -11.467 1.00 81.88 190 GLN A N 1
ATOM 1555 C CA . GLN A 1 190 ? 6.469 -3.235 -10.559 1.00 81.88 190 GLN A CA 1
ATOM 1556 C C . GLN A 1 190 ? 5.305 -2.631 -9.756 1.00 81.88 190 GLN A C 1
ATOM 1558 O O . GLN A 1 190 ? 5.506 -2.023 -8.705 1.00 81.88 190 GLN A O 1
ATOM 1563 N N . HIS A 1 191 ? 4.077 -2.785 -10.251 1.00 86.00 191 HIS A N 1
ATOM 1564 C CA . HIS A 1 191 ? 2.865 -2.197 -9.677 1.00 86.00 191 HIS A CA 1
ATOM 1565 C C . HIS A 1 191 ? 2.670 -2.472 -8.166 1.00 86.00 191 HIS A C 1
ATOM 1567 O O . HIS A 1 191 ? 2.400 -1.507 -7.443 1.00 86.00 191 HIS A O 1
ATOM 1573 N N . PRO A 1 192 ? 2.830 -3.706 -7.638 1.00 80.62 192 PRO A N 1
ATOM 1574 C CA . PRO A 1 192 ? 2.668 -3.979 -6.212 1.00 80.62 192 PRO A CA 1
ATOM 1575 C C . PRO A 1 192 ? 3.681 -3.207 -5.364 1.00 80.62 192 PRO A C 1
ATOM 1577 O O . PRO A 1 192 ? 3.311 -2.660 -4.334 1.00 80.62 192 PRO A O 1
ATOM 1580 N N . PHE A 1 193 ? 4.926 -3.055 -5.824 1.00 83.56 193 PHE A N 1
ATOM 1581 C CA . PHE A 1 193 ? 5.971 -2.358 -5.067 1.00 83.56 193 PHE A CA 1
ATOM 1582 C C . PHE A 1 193 ? 5.712 -0.865 -4.922 1.00 83.56 193 PHE A C 1
ATOM 1584 O O . PHE A 1 193 ? 5.927 -0.303 -3.847 1.00 83.56 193 PHE A O 1
ATOM 1591 N N . ILE A 1 194 ? 5.216 -0.223 -5.984 1.00 88.19 194 ILE A N 1
ATOM 1592 C CA . ILE A 1 194 ? 4.780 1.175 -5.918 1.00 88.19 194 ILE A CA 1
ATOM 1593 C C . ILE A 1 194 ? 3.667 1.312 -4.874 1.00 88.19 194 ILE A C 1
ATOM 1595 O O . ILE A 1 194 ? 3.735 2.164 -3.988 1.00 88.19 194 ILE A O 1
ATOM 1599 N N . MET A 1 195 ? 2.664 0.437 -4.921 1.00 90.00 195 MET A N 1
ATOM 1600 C CA . MET A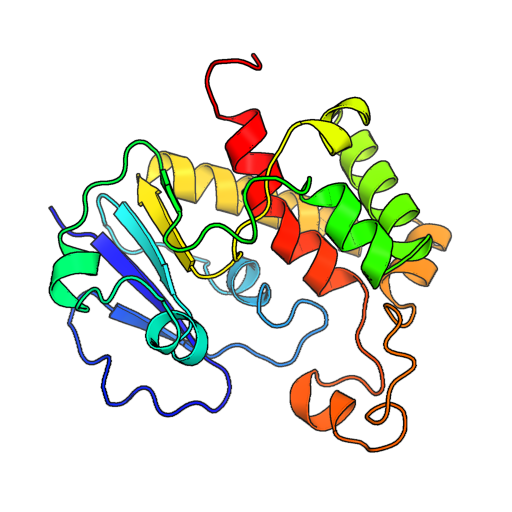 1 195 ? 1.534 0.522 -3.999 1.00 90.00 195 MET A CA 1
ATOM 1601 C C . MET A 1 195 ? 1.911 0.190 -2.552 1.00 90.00 195 MET A C 1
ATOM 1603 O O . MET A 1 195 ? 1.453 0.869 -1.632 1.00 90.00 195 MET A O 1
ATOM 1607 N N . GLU A 1 196 ? 2.810 -0.769 -2.335 1.00 86.56 196 GLU A N 1
ATOM 1608 C CA . GLU A 1 196 ? 3.301 -1.121 -1.004 1.00 86.56 196 GLU A CA 1
ATOM 1609 C C . GLU A 1 196 ? 4.018 0.052 -0.317 1.00 86.56 196 GLU A C 1
ATOM 1611 O O . GLU A 1 196 ? 3.971 0.190 0.908 1.00 86.56 196 GLU A O 1
ATOM 1616 N N . ARG A 1 197 ? 4.707 0.912 -1.078 1.00 89.94 197 ARG A N 1
ATOM 1617 C CA . ARG A 1 197 ? 5.423 2.070 -0.509 1.00 89.94 197 ARG A CA 1
ATOM 1618 C C . ARG A 1 197 ? 4.528 3.286 -0.318 1.00 89.94 197 ARG A C 1
ATOM 1620 O O . ARG A 1 197 ? 4.902 4.212 0.406 1.00 89.94 197 ARG A O 1
ATOM 1627 N N . LEU A 1 198 ? 3.329 3.273 -0.893 1.00 93.12 198 LEU A N 1
ATOM 1628 C CA . LEU A 1 198 ? 2.449 4.431 -0.914 1.00 93.12 198 LEU A CA 1
ATOM 1629 C C . LEU A 1 198 ? 1.969 4.845 0.481 1.00 93.12 198 LEU A C 1
ATOM 1631 O O . LEU A 1 198 ? 1.933 6.038 0.770 1.00 93.12 198 LEU A O 1
ATOM 1635 N N . ILE A 1 199 ? 1.663 3.894 1.374 1.00 93.00 199 ILE A N 1
ATOM 1636 C CA . ILE A 1 199 ? 1.266 4.224 2.756 1.00 93.00 199 ILE A CA 1
ATOM 1637 C C . ILE A 1 199 ? 2.421 4.846 3.551 1.00 93.00 199 ILE A C 1
ATOM 1639 O O . ILE A 1 199 ? 2.199 5.717 4.394 1.00 93.00 199 ILE A O 1
ATOM 1643 N N . CYS A 1 200 ? 3.661 4.443 3.257 1.00 92.31 200 CYS A N 1
ATOM 1644 C CA . CYS A 1 200 ? 4.849 4.989 3.906 1.00 92.31 200 CYS A CA 1
ATOM 1645 C C . CYS A 1 200 ? 5.034 6.460 3.523 1.00 92.31 200 CYS A C 1
ATOM 1647 O O . CYS A 1 200 ? 5.174 7.311 4.402 1.00 92.31 200 CYS A O 1
ATOM 1649 N N . LEU A 1 201 ? 4.955 6.749 2.220 1.00 94.12 201 LEU A N 1
ATOM 1650 C CA . LEU A 1 201 ? 4.977 8.108 1.686 1.00 94.12 201 LEU A CA 1
ATOM 1651 C C . LEU A 1 201 ? 3.817 8.944 2.239 1.00 94.12 201 LEU A C 1
ATOM 1653 O O . LEU A 1 201 ? 4.035 10.032 2.758 1.00 94.12 201 LEU A O 1
ATOM 1657 N N . PHE A 1 202 ? 2.587 8.433 2.166 1.00 95.06 202 PHE A N 1
ATOM 1658 C CA . PHE A 1 202 ? 1.400 9.155 2.622 1.00 95.06 202 PHE A CA 1
ATOM 1659 C C . PHE A 1 202 ? 1.491 9.531 4.105 1.00 95.06 202 PHE A C 1
ATOM 1661 O O . PHE A 1 202 ? 1.220 10.668 4.480 1.00 95.06 202 PHE A O 1
ATOM 1668 N N . THR A 1 203 ? 1.938 8.593 4.944 1.00 93.25 203 THR A N 1
ATOM 1669 C CA . THR A 1 203 ? 2.134 8.840 6.378 1.00 93.25 203 THR A CA 1
ATOM 1670 C C . THR A 1 203 ? 3.155 9.944 6.628 1.00 93.25 203 THR A C 1
ATOM 1672 O O . THR A 1 203 ? 2.931 10.783 7.493 1.00 93.25 203 THR A O 1
ATOM 1675 N N . PHE A 1 204 ? 4.243 9.970 5.858 1.00 92.25 204 PHE A N 1
ATOM 1676 C CA . PHE A 1 204 ? 5.248 11.029 5.929 1.00 92.25 204 PHE A CA 1
ATOM 1677 C C . PHE A 1 204 ? 4.690 12.400 5.516 1.00 92.25 204 PHE A C 1
ATOM 1679 O O . PHE A 1 204 ? 4.910 13.391 6.205 1.00 92.25 204 PHE A O 1
ATOM 1686 N N . LEU A 1 205 ? 3.912 12.462 4.434 1.00 93.69 205 LEU A N 1
ATOM 1687 C CA . LEU A 1 205 ? 3.288 13.711 3.978 1.00 93.69 205 LEU A CA 1
ATOM 1688 C C . LEU A 1 205 ? 2.262 14.263 4.979 1.00 93.69 205 LEU A C 1
ATOM 1690 O O . LEU A 1 205 ? 1.981 15.457 4.979 1.00 93.69 205 LEU A O 1
ATOM 1694 N N . LYS A 1 206 ? 1.676 13.393 5.810 1.00 92.38 206 LYS A N 1
ATOM 1695 C CA . LYS A 1 206 ? 0.664 13.750 6.813 1.00 92.38 206 LYS A CA 1
ATOM 1696 C C . LYS A 1 206 ? 1.219 13.943 8.221 1.00 92.38 206 LYS A C 1
ATOM 1698 O O . LYS A 1 206 ? 0.484 14.423 9.081 1.00 92.38 206 LYS A O 1
ATOM 1703 N N . SER A 1 207 ? 2.475 13.581 8.485 1.00 87.00 207 SER A N 1
ATOM 1704 C CA . SER A 1 207 ? 3.131 13.973 9.733 1.00 87.00 207 SER A CA 1
ATOM 1705 C C . SER A 1 207 ? 3.391 15.478 9.722 1.00 87.00 207 SER A C 1
ATOM 1707 O O . SER A 1 207 ? 3.910 16.007 8.743 1.00 87.00 207 SER A O 1
ATOM 1709 N N . SER A 1 208 ? 3.019 16.149 10.814 1.00 58.53 208 SER A N 1
ATOM 1710 C CA . SER A 1 208 ? 2.944 17.609 10.976 1.00 58.53 208 SER A CA 1
ATOM 1711 C C . SER A 1 208 ? 4.246 18.398 10.757 1.00 58.53 208 SER A C 1
ATOM 1713 O O . SER A 1 208 ? 4.230 19.613 10.903 1.00 58.53 208 SER A O 1
ATOM 1715 N N . ASP A 1 209 ? 5.349 17.739 10.402 1.00 53.72 209 ASP A N 1
ATOM 1716 C CA . ASP A 1 209 ? 6.671 18.350 10.225 1.00 53.72 209 ASP A CA 1
ATOM 1717 C C . ASP A 1 209 ? 6.981 18.728 8.758 1.00 53.72 209 ASP A C 1
ATOM 1719 O O . ASP A 1 209 ? 8.076 19.215 8.464 1.00 53.72 209 ASP A O 1
ATOM 1723 N N . HIS A 1 210 ? 6.050 18.496 7.818 1.00 47.44 210 HIS A N 1
ATOM 1724 C CA . HIS A 1 210 ? 6.292 18.651 6.372 1.00 47.44 210 HIS A CA 1
ATOM 1725 C C . HIS A 1 210 ? 5.197 19.392 5.575 1.00 47.44 210 HIS A C 1
ATOM 1727 O O . HIS A 1 210 ? 5.214 19.329 4.344 1.00 47.44 210 HIS A O 1
ATOM 1733 N N . MET A 1 211 ? 4.290 20.113 6.250 1.00 39.91 211 MET A N 1
ATOM 1734 C CA . MET A 1 211 ? 3.446 21.158 5.639 1.00 39.91 211 MET A CA 1
ATOM 1735 C C . MET A 1 211 ? 3.858 22.539 6.133 1.00 39.91 211 MET A C 1
ATOM 1737 O O . MET A 1 211 ? 4.037 22.678 7.362 1.00 39.91 211 MET A O 1
#

Sequence (211 aa):
MQTVLFLLYNDEDISQFKHPNVIPVKLNQTKYFESEFFRMIESLPPAENYGIITPSLFNKMTVKMSLDQLITTMPNPIIKLYDVHPRVGCYALASYYHGEAFSRTWNWMLDQHGISQETNSKYAGFYANLWIAKRDFFIEFLAFAKKTIQMLENAPPEIQELLNSDSKHVGSLCGTGKLKEKFGYDWYPQHPFIMERLICLFTFLKSSDHM

Radius of gyration: 17.04 Å; chains: 1; bounding box: 37×43×45 Å

Organism: NCBI:txid1070528

Secondary structure (DSSP, 8-state):
--EEEEEEESS---GGG--TTEEEEEPP-STTGGGTHHHH-----S-SEEEEE-HHHHHH-SS---HHHHHH---SSEEES-BS-TTSBHHHHHHHHHHHHHHHHHHHHHHHTT--GGGGGS-B-B-TTEEEEEHHHHHHHHHHHHHHHHHHHT--HHHHHHHHSB----STTTTSSHHHHHHSSSS-BSHHHHHHHHHHHHHHHHSTT--

Foldseek 3Di:
DWEAEEAEEEPDDPVVVDDPSYDYDYFDQALQTSLCVLVVCPDDDDDFKYAFAYPVVLVVQPDNDDSVRVGPDDDDQKDFSDFDPQPDQLLNVLCVQQPPLLVVLLVVLCVVVVHDPVLRRPWGAGFLRGMMGGPVLVVVLSVVLVVSVVCQVVDPPVNVVSQADASDPPDPQQPVCVCCVRRVDSGRGSNNSSSRCSVRSSVVCPPPPND

pLDDT: mean 85.4, std 11.11, range [39.91, 97.0]